Protein AF-A0A2H1VRW6-F1 (afdb_monomer_lite)

Sequence (337 aa):
FRQILVPALSLCDALLTTLGPHNHSCVLHVTHALLSHVECIDAVLRAAHPNSPVELLIEVEAITSVIGRASNREVFGGAVSVEPTALQASAAAAQRVRWLMLALLARFHRPAADLPDQNNSNLLYYKIVCNLLTYARNIMCDSTGRCVNLAAGEGAPGAEAGAAARLLALLQHLVRAHTHHDKLLANTRHQLHNLPTMSLDDMRKLLPEESSSLSPVECRGRAVSVLAARVRTRRAELAACAHALDCALHLLWAHTRVLLRAGLPTDDNDNSLLNTSGAWRGSGDDLPELRKELIAVFNDRFTEQLLDTAKNQPQVQRSFLEILVKDIKTMVQFSPL

pLDDT: mean 80.14, std 16.98, range [38.19, 96.62]

Secondary structure (DSSP, 8-state):
-HHHHHHHHHHHHHHHHHH-TT-HHHHHHHHHHHHHTHHHHHHHHHH--TTS-HHHHHHHHHHHHHHHHH--HHHHS----SS--TTGGGHHHHHHHHHHHHHHHHHTTSPPPPPS-TT--THHHHHHHHHHHHHHHHHSB-TTSPBPP-SSSS--TTHHHHHHHHHHHHHHHHHHHHHHHHHHHHHHHHHHHHGGGS-HHHHHTTS-GGGTT--HHHHHHHHHHHHHHHHHHHHHHHHHHHHHHHHHHHHHHHHHHHHHHTTSPP-TT---TT-GGGGGS--TTHHHHHHHHHHHHSSHHHHHHHHHTTTTS-HHHHHHHHHHHHHHHHHHHS---

Foldseek 3Di:
DLVPLLVVLVVLLVQCVVVHLPPLVSLVVLVVVCLVVLVVVLVLLVPDALPDDPSSLSNLLSSLSSLLSSDACVQQLPDPDPDDDPCVVSNVSSLSSNLSLLVSLLRLLDHPDDPPDPPDQCLSSLSSLLSSLSNLVNSQQDPVRHGDQSFRDPDDQQRRLSSLLSLLSSLLNLLVQLVVLVVQLVVLVVCLVCLVVDDLVVLCVLDPPVCPPDDSVVSSVVSNVSSVVVNVSSVSSSVSSLSSNLSSLVSSLSSLCLLQVLQDDDPPDPPPPPPCSVVSCRPVVSSVVSLVSLPVQLDPVNLVSQLVSCPPPPPVSSVVSVVSSVSSVVSSVPRPD

InterPro domains:
  IPR021827 Nucleoporin Nup186/Nup192/Nup205 [PF11894] (1-67)

Radius of gyration: 23.06 Å; chains: 1; bounding box: 66×49×64 Å

Organism: Spodoptera frugiperda (NCBI:txid7108)

Structure (mmCIF, N/CA/C/O backbone):
data_AF-A0A2H1VRW6-F1
#
_entry.id   AF-A0A2H1VRW6-F1
#
loop_
_atom_site.group_PDB
_atom_site.id
_atom_site.type_symbol
_atom_site.label_atom_id
_atom_site.label_alt_id
_atom_site.label_comp_id
_atom_site.label_asym_id
_atom_site.label_entity_id
_atom_site.label_seq_id
_atom_site.pdbx_PDB_ins_code
_atom_site.Cartn_x
_atom_site.Cartn_y
_atom_site.Cartn_z
_atom_site.occupancy
_atom_site.B_iso_or_equiv
_atom_site.auth_seq_id
_atom_site.auth_comp_id
_atom_site.auth_asym_id
_atom_site.auth_atom_id
_atom_site.pdbx_PDB_model_num
ATOM 1 N N . PHE A 1 1 ? -11.007 -23.734 -2.143 1.00 57.72 1 PHE A N 1
ATOM 2 C CA . PHE A 1 1 ? -9.722 -23.173 -2.613 1.00 57.72 1 PHE A CA 1
ATOM 3 C C . PHE A 1 1 ? -9.219 -22.040 -1.707 1.00 57.72 1 PHE A C 1
ATOM 5 O O . PHE A 1 1 ? -8.203 -22.234 -1.052 1.00 57.72 1 PHE A O 1
ATOM 12 N N . ARG A 1 2 ? -9.965 -20.930 -1.537 1.00 64.38 2 ARG A N 1
ATOM 13 C CA . ARG A 1 2 ? -9.637 -19.824 -0.597 1.00 64.38 2 ARG A CA 1
ATOM 14 C C . ARG A 1 2 ? -9.281 -20.259 0.832 1.00 64.38 2 ARG A C 1
ATOM 16 O O . ARG A 1 2 ? -8.312 -19.772 1.398 1.00 64.38 2 ARG A O 1
ATOM 23 N N . GLN A 1 3 ? -10.034 -21.218 1.375 1.00 74.81 3 GLN A N 1
ATOM 24 C CA . GLN A 1 3 ? -9.839 -21.768 2.726 1.00 74.81 3 GLN A CA 1
ATOM 25 C C . GLN A 1 3 ? -8.488 -22.473 2.934 1.00 74.81 3 GLN A C 1
ATOM 27 O O . GLN A 1 3 ? -8.119 -22.724 4.072 1.00 74.81 3 GLN A O 1
ATOM 32 N N . ILE A 1 4 ? -7.762 -22.796 1.859 1.00 80.44 4 ILE A N 1
ATOM 33 C CA . ILE A 1 4 ? -6.452 -23.460 1.919 1.00 80.44 4 ILE A CA 1
ATOM 34 C C . ILE A 1 4 ? -5.350 -22.503 1.452 1.00 80.44 4 ILE A C 1
ATOM 36 O O . ILE A 1 4 ? -4.307 -22.419 2.095 1.00 80.44 4 ILE A O 1
ATOM 40 N N . LEU A 1 5 ? -5.594 -21.734 0.382 1.00 82.38 5 LEU A N 1
ATOM 41 C CA . LEU A 1 5 ? -4.601 -20.808 -0.167 1.00 82.38 5 LEU A CA 1
ATOM 42 C C . LEU A 1 5 ? -4.214 -19.707 0.832 1.00 82.38 5 LEU A C 1
ATOM 44 O O . LEU A 1 5 ? -3.029 -19.477 1.045 1.00 82.38 5 LEU A O 1
ATOM 48 N N . VAL A 1 6 ? -5.184 -19.032 1.460 1.00 85.44 6 VAL A N 1
ATOM 49 C CA . VAL A 1 6 ? -4.886 -17.899 2.358 1.00 85.44 6 VAL A CA 1
ATOM 50 C C . VAL A 1 6 ? -4.098 -18.341 3.602 1.00 85.44 6 VAL A C 1
ATOM 52 O O . VAL A 1 6 ? -3.096 -17.693 3.914 1.00 85.44 6 VAL A O 1
ATOM 55 N N . PRO A 1 7 ? -4.448 -19.452 4.286 1.00 89.62 7 PRO A N 1
ATOM 56 C CA . PRO A 1 7 ? -3.613 -19.983 5.364 1.00 89.62 7 PRO A CA 1
ATOM 57 C C . PRO A 1 7 ? -2.214 -20.405 4.907 1.00 89.62 7 PRO A C 1
ATOM 59 O O . PRO A 1 7 ? -1.246 -20.140 5.614 1.00 89.62 7 PRO A O 1
ATOM 62 N N . ALA A 1 8 ? -2.082 -21.010 3.720 1.00 91.06 8 ALA A N 1
ATOM 63 C CA . ALA A 1 8 ? -0.776 -21.372 3.172 1.00 91.06 8 ALA A CA 1
ATOM 64 C C . ALA A 1 8 ? 0.093 -20.130 2.903 1.00 91.06 8 ALA A C 1
ATOM 66 O O . ALA A 1 8 ? 1.260 -20.102 3.285 1.00 91.06 8 ALA A O 1
ATOM 67 N N . LEU A 1 9 ? -0.486 -19.071 2.329 1.00 91.81 9 LEU A N 1
ATOM 68 C CA . LEU A 1 9 ? 0.204 -17.794 2.131 1.00 91.81 9 LEU A CA 1
ATOM 69 C C . LEU A 1 9 ? 0.565 -17.133 3.463 1.00 91.81 9 LEU A C 1
ATOM 71 O O . LEU A 1 9 ? 1.665 -16.614 3.597 1.00 91.81 9 LEU A O 1
ATOM 75 N N . SER A 1 10 ? -0.309 -17.214 4.467 1.00 91.38 10 SER A N 1
ATOM 76 C CA . SER A 1 10 ? -0.025 -16.716 5.820 1.00 91.38 10 SER A CA 1
ATOM 77 C C . SER A 1 10 ? 1.132 -17.471 6.481 1.00 91.38 10 SER A C 1
ATOM 79 O O . SER A 1 10 ? 1.939 -16.867 7.184 1.00 91.38 10 SER A O 1
ATOM 81 N N . LEU A 1 11 ? 1.262 -18.777 6.227 1.00 92.94 11 LEU A N 1
ATOM 82 C CA . LEU A 1 11 ? 2.418 -19.559 6.664 1.00 92.94 11 LEU A CA 1
ATOM 83 C C . LEU A 1 11 ? 3.698 -19.113 5.944 1.00 92.94 11 LEU A C 1
ATOM 85 O O . LEU A 1 11 ? 4.709 -18.888 6.605 1.00 92.94 11 LEU A O 1
ATOM 89 N N . CYS A 1 12 ? 3.667 -18.944 4.618 1.00 92.44 12 CYS A N 1
ATOM 90 C CA . CYS A 1 12 ? 4.805 -18.401 3.867 1.00 92.44 12 CYS A CA 1
ATOM 91 C C . CYS A 1 12 ? 5.217 -17.023 4.397 1.00 92.44 12 CYS A C 1
ATOM 93 O O . CYS A 1 12 ? 6.402 -16.748 4.565 1.00 92.44 12 CYS A O 1
ATOM 95 N N . ASP A 1 13 ? 4.239 -16.183 4.715 1.00 91.06 13 ASP A N 1
ATOM 96 C CA . ASP A 1 13 ? 4.454 -14.860 5.275 1.00 91.06 13 ASP A CA 1
ATOM 97 C C . ASP A 1 13 ? 5.116 -14.906 6.661 1.00 91.06 13 ASP A C 1
ATOM 99 O O . ASP A 1 13 ? 6.098 -14.206 6.924 1.00 91.06 13 ASP A O 1
ATOM 103 N N . ALA A 1 14 ? 4.640 -15.796 7.534 1.00 92.38 14 ALA A N 1
ATOM 104 C CA . ALA A 1 14 ? 5.239 -16.050 8.841 1.00 92.38 14 ALA A CA 1
ATOM 105 C C . ALA A 1 14 ? 6.684 -16.567 8.719 1.00 92.38 14 ALA A C 1
ATOM 107 O O . ALA A 1 14 ? 7.564 -16.141 9.465 1.00 92.38 14 ALA A O 1
ATOM 108 N N . LEU A 1 15 ? 6.970 -17.445 7.754 1.00 91.62 15 LEU A N 1
ATOM 109 C CA . LEU A 1 15 ? 8.328 -17.940 7.501 1.00 91.62 15 LEU A CA 1
ATOM 110 C C . LEU A 1 15 ? 9.265 -16.824 7.021 1.00 91.62 15 LEU A C 1
ATOM 112 O O . LEU A 1 15 ? 10.379 -16.698 7.528 1.00 91.62 15 LEU A O 1
ATOM 116 N N . LEU A 1 16 ? 8.814 -15.981 6.089 1.00 90.25 16 LEU A N 1
ATOM 117 C CA . LEU A 1 16 ? 9.607 -14.857 5.578 1.00 90.25 16 LEU A CA 1
ATOM 118 C C . LEU A 1 16 ? 9.867 -13.792 6.650 1.00 90.25 16 LEU A C 1
ATOM 120 O O . LEU A 1 16 ? 10.933 -13.182 6.671 1.00 90.25 16 LEU A O 1
ATOM 124 N N . THR A 1 17 ? 8.911 -13.569 7.552 1.00 89.25 17 THR A N 1
ATOM 125 C CA . THR A 1 17 ? 9.051 -12.598 8.648 1.00 89.25 17 THR A CA 1
ATOM 126 C C . THR A 1 17 ? 9.916 -13.122 9.793 1.00 89.25 17 THR A C 1
ATOM 128 O O . THR A 1 17 ? 10.680 -12.351 10.367 1.00 89.25 17 THR A O 1
ATOM 131 N N . THR A 1 18 ? 9.848 -14.418 10.106 1.00 90.44 18 THR A N 1
ATOM 132 C CA . THR A 1 18 ? 10.637 -15.029 11.192 1.00 90.44 18 THR A CA 1
ATOM 133 C C . THR A 1 18 ? 12.088 -15.294 10.803 1.00 90.44 18 THR A C 1
ATOM 135 O O . THR A 1 18 ? 12.987 -15.023 11.594 1.00 90.44 18 THR A O 1
ATOM 138 N N . LEU A 1 19 ? 12.334 -15.800 9.591 1.00 87.00 19 LEU A N 1
ATOM 139 C CA . LEU A 1 19 ? 13.686 -16.091 9.095 1.00 87.00 19 LEU A CA 1
ATOM 140 C C . LEU A 1 19 ? 14.351 -14.876 8.438 1.00 87.00 19 LEU A C 1
ATOM 142 O O . LEU A 1 19 ? 15.571 -14.849 8.267 1.00 87.00 19 LEU A O 1
ATOM 146 N N . GLY A 1 20 ? 13.551 -13.873 8.082 1.00 78.44 20 GLY A N 1
ATOM 147 C CA . GLY A 1 20 ? 13.986 -12.667 7.401 1.00 78.44 20 GLY A CA 1
ATOM 148 C C . GLY A 1 20 ? 14.261 -12.872 5.903 1.00 78.44 20 GLY A C 1
ATOM 149 O O . GLY A 1 20 ? 14.463 -13.994 5.429 1.00 78.44 20 GLY A O 1
ATOM 150 N N . PRO A 1 21 ? 14.338 -11.769 5.138 1.00 71.62 21 PRO A N 1
ATOM 151 C CA . PRO A 1 21 ? 14.565 -11.803 3.690 1.00 71.62 21 PRO A CA 1
ATOM 152 C C . PRO A 1 21 ? 15.981 -12.264 3.303 1.00 71.62 21 PRO A C 1
ATOM 154 O O . PRO A 1 21 ? 16.239 -12.558 2.141 1.00 71.62 21 PRO A O 1
ATOM 157 N N . HIS A 1 22 ? 16.907 -12.344 4.265 1.00 76.50 22 HIS A N 1
ATOM 158 C CA . HIS A 1 22 ? 18.279 -12.814 4.046 1.00 76.50 22 HIS A CA 1
ATOM 159 C C . HIS A 1 22 ? 18.397 -14.340 4.007 1.00 76.50 22 HIS A C 1
ATOM 161 O O . HIS A 1 22 ? 19.425 -14.867 3.578 1.00 76.50 22 HIS A O 1
ATOM 167 N N . ASN A 1 23 ? 17.363 -15.069 4.437 1.00 85.75 23 ASN A N 1
ATOM 168 C CA . ASN A 1 23 ? 17.350 -16.517 4.322 1.00 85.75 23 ASN A CA 1
ATOM 169 C C . ASN A 1 23 ? 17.031 -16.917 2.876 1.00 85.75 23 ASN A C 1
ATOM 171 O O . ASN A 1 23 ? 15.874 -17.118 2.500 1.00 85.75 23 ASN A O 1
ATOM 175 N N . HIS A 1 24 ? 18.083 -17.025 2.065 1.00 83.12 24 HIS A N 1
ATOM 176 C CA . HIS A 1 24 ? 17.975 -17.296 0.634 1.00 83.12 24 HIS A CA 1
ATOM 177 C C . HIS A 1 24 ? 17.214 -18.597 0.342 1.00 83.12 24 HIS A C 1
ATOM 179 O O . HIS A 1 24 ? 16.366 -18.627 -0.543 1.00 83.12 24 HIS A O 1
ATOM 185 N N . SER A 1 25 ? 17.437 -19.650 1.136 1.00 86.50 25 SER A N 1
ATOM 186 C CA . SER A 1 25 ? 16.720 -20.923 0.987 1.00 86.50 25 SER A CA 1
ATOM 187 C C . SER A 1 25 ? 15.209 -20.759 1.186 1.00 86.50 25 SER A C 1
ATOM 189 O O . SER A 1 25 ? 14.431 -21.202 0.342 1.00 86.50 25 SER A O 1
ATOM 191 N N . CYS A 1 26 ? 14.782 -20.067 2.249 1.00 88.56 26 CYS A N 1
ATOM 192 C CA . CYS A 1 26 ? 13.368 -19.782 2.498 1.00 88.56 26 CYS A CA 1
ATOM 193 C C . CYS A 1 26 ? 12.743 -18.990 1.339 1.00 88.56 26 CYS A C 1
ATOM 195 O O . CYS A 1 26 ? 11.710 -19.387 0.798 1.00 88.56 26 CYS A O 1
ATOM 197 N N . VAL A 1 27 ? 13.406 -17.912 0.907 1.00 87.12 27 VAL A N 1
ATOM 198 C CA . VAL A 1 27 ? 12.941 -17.064 -0.201 1.00 87.12 27 VAL A CA 1
ATOM 199 C C . VAL A 1 27 ? 12.811 -17.864 -1.500 1.00 87.12 27 VAL A C 1
ATOM 201 O O . VAL A 1 27 ? 11.792 -17.749 -2.184 1.00 87.12 27 VAL A O 1
ATOM 204 N N . LEU A 1 28 ? 13.790 -18.713 -1.826 1.00 85.75 28 LEU A N 1
ATOM 205 C CA . LEU A 1 28 ? 13.750 -19.578 -3.006 1.00 85.75 28 LEU A CA 1
ATOM 206 C C . LEU A 1 28 ? 12.584 -20.570 -2.953 1.00 85.75 28 LEU A C 1
ATOM 208 O O . LEU A 1 28 ? 11.855 -20.697 -3.936 1.00 85.75 28 LEU A O 1
ATOM 212 N N . HIS A 1 29 ? 12.374 -21.250 -1.823 1.00 88.31 29 HIS A N 1
ATOM 213 C CA . HIS A 1 29 ? 11.292 -22.229 -1.683 1.00 88.31 29 HIS A CA 1
ATOM 214 C C . HIS A 1 29 ? 9.910 -21.583 -1.761 1.00 88.31 29 HIS A C 1
ATOM 216 O O . HIS A 1 29 ? 9.036 -22.090 -2.468 1.00 88.31 29 HIS A O 1
ATOM 222 N N . VAL A 1 30 ? 9.718 -20.445 -1.090 1.00 90.88 30 VAL A N 1
ATOM 223 C CA . VAL A 1 30 ? 8.465 -19.687 -1.175 1.00 90.88 30 VAL A CA 1
ATOM 224 C C . VAL A 1 30 ? 8.237 -19.200 -2.603 1.00 90.88 30 VAL A C 1
ATOM 226 O O . VAL A 1 30 ? 7.140 -19.350 -3.135 1.00 90.88 30 VAL A O 1
ATOM 229 N N . THR A 1 31 ? 9.274 -18.690 -3.269 1.00 88.44 31 THR A N 1
ATOM 230 C CA . THR A 1 31 ? 9.144 -18.233 -4.655 1.00 88.44 31 THR A CA 1
ATOM 231 C C . THR A 1 31 ? 8.821 -19.379 -5.607 1.00 88.44 31 THR A C 1
ATOM 233 O O . THR A 1 31 ? 7.913 -19.255 -6.423 1.00 88.44 31 THR A O 1
ATOM 236 N N . HIS A 1 32 ? 9.490 -20.523 -5.477 1.00 87.44 32 HIS A N 1
ATOM 237 C CA . HIS A 1 32 ? 9.171 -21.712 -6.261 1.00 87.44 32 HIS A CA 1
ATOM 238 C C . HIS A 1 32 ? 7.716 -22.154 -6.047 1.00 87.44 32 HIS A C 1
ATOM 240 O O . HIS A 1 32 ? 7.017 -22.459 -7.015 1.00 87.44 32 HIS A O 1
ATOM 246 N N . ALA A 1 33 ? 7.228 -22.146 -4.801 1.00 89.06 33 ALA A N 1
ATOM 247 C CA . ALA A 1 33 ? 5.835 -22.464 -4.493 1.00 89.06 33 ALA A CA 1
ATOM 248 C C . ALA A 1 33 ? 4.857 -21.485 -5.163 1.00 89.06 33 ALA A C 1
ATOM 250 O O . ALA A 1 33 ? 3.857 -21.929 -5.727 1.00 89.06 33 ALA A O 1
ATOM 251 N N . LEU A 1 34 ? 5.159 -20.182 -5.169 1.00 90.38 34 LEU A N 1
ATOM 252 C CA . LEU A 1 34 ? 4.363 -19.177 -5.880 1.00 90.38 34 LEU A CA 1
ATOM 253 C C . LEU A 1 34 ? 4.352 -19.438 -7.393 1.00 90.38 34 LEU A C 1
ATOM 255 O O . LEU A 1 34 ? 3.286 -19.525 -7.997 1.00 90.38 34 LEU A O 1
ATOM 259 N N . LEU A 1 35 ? 5.524 -19.609 -8.011 1.00 88.38 35 LEU A N 1
ATOM 260 C CA . LEU A 1 35 ? 5.644 -19.789 -9.462 1.00 88.38 35 LEU A CA 1
ATOM 261 C C . LEU A 1 35 ? 5.033 -21.111 -9.948 1.00 88.38 35 LEU A C 1
ATOM 263 O O . LEU A 1 35 ? 4.453 -21.150 -11.030 1.00 88.38 35 LEU A O 1
ATOM 267 N N . SER A 1 36 ? 5.061 -22.159 -9.122 1.00 89.19 36 SER A N 1
ATOM 268 C CA . SER A 1 36 ? 4.369 -23.428 -9.405 1.00 89.19 36 SER A CA 1
ATOM 269 C C . SER A 1 36 ? 2.844 -23.268 -9.488 1.00 89.19 36 SER A C 1
ATOM 271 O O . SER A 1 36 ? 2.172 -24.074 -10.123 1.00 89.19 36 SER A O 1
ATOM 273 N N . HIS A 1 37 ? 2.293 -22.218 -8.871 1.00 90.75 37 HIS A N 1
ATOM 274 C CA . HIS A 1 37 ? 0.864 -21.894 -8.870 1.00 90.75 37 HIS A CA 1
ATOM 275 C C . HIS A 1 37 ? 0.575 -20.579 -9.611 1.00 90.75 37 HIS A C 1
ATOM 277 O O . HIS A 1 37 ? -0.415 -19.900 -9.318 1.00 90.75 37 HIS A O 1
ATOM 283 N N . VAL A 1 38 ? 1.428 -20.214 -10.579 1.00 91.19 38 VAL A N 1
ATOM 284 C CA . VAL A 1 38 ? 1.362 -18.914 -11.260 1.00 91.19 38 VAL A CA 1
ATOM 285 C C . VAL A 1 38 ? 0.014 -18.656 -11.922 1.00 91.19 38 VAL A C 1
ATOM 287 O O . VAL A 1 38 ? -0.451 -17.531 -11.860 1.00 91.19 38 VAL A O 1
ATOM 290 N N . GLU A 1 39 ? -0.656 -19.665 -12.482 1.00 92.75 39 GLU A N 1
ATOM 291 C CA . GLU A 1 39 ? -1.959 -19.482 -13.143 1.00 92.75 39 GLU A CA 1
ATOM 292 C C . GLU A 1 39 ? -3.045 -19.005 -12.165 1.00 92.75 39 GLU A C 1
ATOM 294 O O . GLU A 1 39 ? -3.865 -18.147 -12.489 1.00 92.75 39 GLU A O 1
ATOM 299 N N . CYS A 1 40 ? -3.018 -19.497 -10.922 1.00 91.44 40 CYS A N 1
ATOM 300 C CA . CYS A 1 40 ? -3.933 -19.028 -9.887 1.00 91.44 40 CYS A CA 1
ATOM 301 C C . CYS A 1 40 ? -3.596 -17.601 -9.442 1.00 91.44 40 CYS A C 1
ATOM 303 O O . CYS A 1 40 ? -4.489 -16.769 -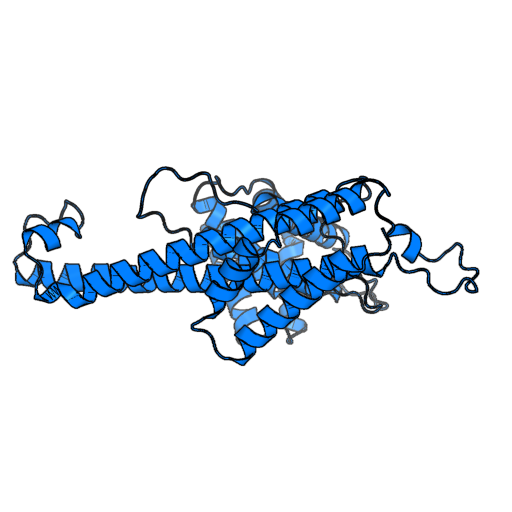9.279 1.00 91.44 40 CYS A O 1
ATOM 305 N N . ILE A 1 41 ? -2.309 -17.325 -9.220 1.00 93.00 41 ILE A N 1
ATOM 306 C CA . ILE A 1 41 ? -1.834 -15.993 -8.830 1.00 93.00 41 ILE A CA 1
ATOM 307 C C . ILE A 1 41 ? -2.200 -14.980 -9.917 1.00 93.00 41 ILE A C 1
ATOM 309 O O . ILE A 1 41 ? -2.742 -13.918 -9.630 1.00 93.00 41 ILE A O 1
ATOM 313 N N . ASP A 1 42 ? -1.953 -15.338 -11.169 1.00 93.88 42 ASP A N 1
ATOM 314 C CA . ASP A 1 42 ? -2.243 -14.544 -12.349 1.00 93.88 42 ASP A CA 1
ATOM 315 C C . ASP A 1 42 ? -3.736 -14.200 -12.450 1.00 93.88 42 ASP A C 1
ATOM 317 O O . ASP A 1 42 ? -4.076 -13.022 -12.597 1.00 93.88 42 ASP A O 1
ATOM 321 N N . ALA A 1 43 ? -4.624 -15.181 -12.261 1.00 93.69 43 ALA A N 1
ATOM 322 C CA . ALA A 1 43 ? -6.067 -14.954 -12.250 1.00 93.69 43 ALA A CA 1
ATOM 323 C C . ALA A 1 43 ? -6.493 -13.941 -11.170 1.00 93.69 43 ALA A C 1
ATOM 325 O O . ALA A 1 43 ? -7.247 -13.008 -11.462 1.00 93.69 43 ALA A O 1
ATOM 326 N N . VAL A 1 44 ? -5.976 -14.078 -9.942 1.00 94.38 44 VAL A N 1
ATOM 327 C CA . VAL A 1 44 ? -6.303 -13.177 -8.823 1.00 94.38 44 VAL A CA 1
ATOM 328 C C . VAL A 1 44 ? -5.761 -11.765 -9.067 1.00 94.38 44 VAL A C 1
ATOM 330 O O . VAL A 1 44 ? -6.505 -10.789 -8.963 1.00 94.38 44 VAL A O 1
ATOM 333 N N . LEU A 1 45 ? -4.484 -11.633 -9.442 1.00 94.81 45 LEU A N 1
ATOM 334 C CA . LEU A 1 45 ? -3.845 -10.332 -9.664 1.00 94.81 45 LEU A CA 1
ATOM 335 C C . LEU A 1 45 ? -4.412 -9.597 -10.892 1.00 94.81 45 LEU A C 1
ATOM 337 O O . LEU A 1 45 ? -4.469 -8.361 -10.915 1.00 94.81 45 LEU A O 1
ATOM 341 N N . ARG A 1 46 ? -4.859 -10.325 -11.923 1.00 93.50 46 ARG A N 1
ATOM 342 C CA . ARG A 1 46 ? -5.511 -9.710 -13.086 1.00 93.50 46 ARG A CA 1
ATOM 343 C C . ARG A 1 46 ? -6.910 -9.204 -12.744 1.00 93.50 46 ARG A C 1
ATOM 345 O O . ARG A 1 46 ? -7.228 -8.082 -13.125 1.00 93.50 46 ARG A O 1
ATOM 352 N N . ALA A 1 47 ? -7.701 -9.973 -11.995 1.00 93.06 47 ALA A N 1
ATOM 353 C CA . ALA A 1 47 ? -9.065 -9.598 -11.612 1.00 93.06 47 ALA A CA 1
ATOM 354 C C . ALA A 1 47 ? -9.135 -8.448 -10.589 1.00 93.06 47 ALA A C 1
ATOM 356 O O . ALA A 1 47 ? -10.163 -7.786 -10.465 1.00 93.06 47 ALA A O 1
ATOM 357 N N . ALA A 1 48 ? -8.053 -8.203 -9.851 1.00 93.62 48 ALA A N 1
ATOM 358 C CA . ALA A 1 48 ? -8.041 -7.252 -8.751 1.00 93.62 48 ALA A CA 1
ATOM 359 C C . ALA A 1 48 ? -8.177 -5.778 -9.181 1.00 93.62 48 ALA A C 1
ATOM 361 O O . ALA A 1 48 ? -7.526 -5.284 -10.101 1.00 93.62 48 ALA A O 1
ATOM 362 N N . HIS A 1 49 ? -8.995 -5.037 -8.445 1.00 92.25 49 HIS A N 1
ATOM 363 C CA . HIS A 1 49 ? -9.222 -3.601 -8.600 1.00 92.25 49 HIS A CA 1
ATOM 364 C C . HIS A 1 49 ? -9.531 -2.998 -7.220 1.00 92.25 49 HIS A C 1
ATOM 366 O O . HIS A 1 49 ? -10.093 -3.718 -6.396 1.00 92.25 49 HIS A O 1
ATOM 372 N N . PRO A 1 50 ? -9.262 -1.707 -6.943 1.00 90.19 50 PRO A N 1
ATOM 373 C CA . PRO A 1 50 ? -9.640 -1.082 -5.668 1.00 90.19 50 PRO A CA 1
ATOM 374 C C . PRO A 1 50 ? -11.113 -1.278 -5.271 1.00 90.19 50 PRO A C 1
ATOM 376 O O . PRO A 1 50 ? -11.418 -1.396 -4.092 1.00 90.19 50 PRO A O 1
ATOM 379 N N . ASN A 1 51 ? -12.007 -1.383 -6.259 1.00 89.19 51 ASN A N 1
ATOM 380 C CA . ASN A 1 51 ? -13.454 -1.604 -6.082 1.00 89.19 51 ASN A CA 1
ATOM 381 C C . ASN A 1 51 ? -13.846 -3.093 -5.998 1.00 89.19 51 ASN A C 1
ATOM 383 O O . ASN A 1 51 ? -15.022 -3.428 -6.113 1.00 89.19 51 ASN A O 1
ATOM 387 N N . SER A 1 52 ? -12.872 -3.999 -5.912 1.00 91.31 52 SER A N 1
ATOM 388 C CA . SER A 1 52 ? -13.133 -5.436 -5.817 1.00 91.31 52 SER A CA 1
ATOM 389 C C . SER A 1 52 ? -13.839 -5.791 -4.509 1.00 91.31 52 SER A C 1
ATOM 391 O O . SER A 1 52 ? -13.658 -5.094 -3.508 1.00 91.31 52 SER A O 1
ATOM 393 N N . PRO A 1 53 ? -14.604 -6.896 -4.485 1.00 90.44 53 PRO A N 1
ATOM 394 C CA . PRO A 1 53 ? -15.216 -7.376 -3.255 1.00 90.44 53 PRO A CA 1
ATOM 395 C C . PRO A 1 53 ? -14.144 -7.689 -2.202 1.00 90.44 53 PRO A C 1
ATOM 397 O O . PRO A 1 53 ? -13.020 -8.085 -2.536 1.00 90.44 53 PRO A O 1
ATOM 400 N N . VAL A 1 54 ? -14.496 -7.511 -0.926 1.00 88.88 54 VAL A N 1
ATOM 401 C CA . VAL A 1 54 ? -13.559 -7.615 0.205 1.00 88.88 54 VAL A CA 1
ATOM 402 C C . VAL A 1 54 ? -12.829 -8.956 0.228 1.00 88.88 54 VAL A C 1
ATOM 404 O O . VAL A 1 54 ? -11.639 -9.006 0.526 1.00 88.88 54 VAL A O 1
ATOM 407 N N . GLU A 1 55 ? -13.495 -10.040 -0.163 1.00 90.00 55 GLU A N 1
ATOM 408 C CA . GLU A 1 55 ? -12.907 -11.373 -0.175 1.00 90.00 55 GLU A CA 1
ATOM 409 C C . GLU A 1 55 ? -11.791 -11.498 -1.217 1.00 90.00 55 GLU A C 1
ATOM 411 O O . GLU A 1 55 ? -10.783 -12.146 -0.950 1.00 90.00 55 GLU A O 1
ATOM 416 N N . LEU A 1 56 ? -11.944 -10.857 -2.384 1.00 92.06 56 LEU A N 1
ATOM 417 C CA . LEU A 1 56 ? -10.884 -10.813 -3.394 1.00 92.06 56 LEU A CA 1
ATOM 418 C C . LEU A 1 56 ? -9.724 -9.933 -2.915 1.00 92.06 56 LEU A C 1
ATOM 420 O O . LEU A 1 56 ? -8.567 -10.300 -3.085 1.00 92.06 56 LEU A O 1
ATOM 424 N N . LEU A 1 57 ? -10.014 -8.801 -2.269 1.00 92.75 57 LEU A N 1
ATOM 425 C CA . LEU A 1 57 ? -8.974 -7.926 -1.724 1.00 92.75 57 LEU A CA 1
ATOM 426 C C . LEU A 1 57 ? -8.154 -8.608 -0.617 1.00 92.75 57 LEU A C 1
ATOM 428 O O . LEU A 1 57 ? -6.955 -8.366 -0.531 1.00 92.75 57 LEU A O 1
ATOM 432 N N . ILE A 1 58 ? -8.758 -9.489 0.187 1.00 92.94 58 ILE A N 1
ATOM 433 C CA . ILE A 1 58 ? -8.036 -10.299 1.184 1.00 92.94 58 ILE A CA 1
ATOM 434 C C . ILE A 1 58 ? -7.044 -11.249 0.498 1.00 92.94 58 ILE A C 1
ATOM 436 O O . ILE A 1 58 ? -5.900 -11.362 0.933 1.00 92.94 58 ILE A O 1
ATOM 440 N N . GLU A 1 59 ? -7.444 -11.908 -0.592 1.00 93.31 59 GLU A N 1
ATOM 441 C CA . GLU A 1 59 ? -6.528 -12.769 -1.352 1.00 93.31 59 GLU A CA 1
ATOM 442 C C . GLU A 1 59 ? -5.398 -11.973 -2.001 1.00 93.31 59 GLU A C 1
ATOM 444 O O . GLU A 1 59 ? -4.240 -12.379 -1.946 1.00 93.31 59 GLU A O 1
ATOM 449 N N . VAL A 1 60 ? -5.727 -10.826 -2.596 1.00 95.62 60 VAL A N 1
ATOM 450 C CA . VAL A 1 60 ? -4.744 -9.930 -3.212 1.00 95.62 60 VAL A CA 1
ATOM 451 C C . VAL A 1 60 ? -3.759 -9.433 -2.166 1.00 95.62 60 VAL A C 1
ATOM 453 O O . VAL A 1 60 ? -2.559 -9.417 -2.426 1.00 95.62 60 VAL A O 1
ATOM 456 N N . GLU A 1 61 ? -4.226 -9.064 -0.975 1.00 95.50 61 GLU A N 1
ATOM 457 C CA . GLU A 1 61 ? -3.352 -8.649 0.117 1.00 95.50 61 GLU A CA 1
ATOM 458 C C . GLU A 1 61 ? -2.398 -9.771 0.522 1.00 95.50 61 GLU A C 1
ATOM 460 O O . GLU A 1 61 ? -1.191 -9.540 0.517 1.00 95.50 61 GLU A O 1
ATOM 465 N N . ALA A 1 62 ? -2.897 -10.989 0.742 1.00 95.00 62 ALA A N 1
ATOM 466 C CA . ALA A 1 62 ? -2.061 -12.132 1.099 1.00 95.00 62 ALA A CA 1
ATOM 467 C C . ALA A 1 62 ? -1.016 -12.452 0.012 1.00 95.00 62 ALA A C 1
ATOM 469 O O . ALA A 1 62 ? 0.170 -12.603 0.307 1.00 95.00 62 ALA A O 1
ATOM 470 N N . ILE A 1 63 ? -1.432 -12.505 -1.259 1.00 95.62 63 ILE A N 1
ATOM 471 C CA . ILE A 1 63 ? -0.543 -12.796 -2.395 1.00 95.62 63 ILE A CA 1
ATOM 472 C C . ILE A 1 63 ? 0.515 -11.700 -2.550 1.00 95.62 63 ILE A C 1
ATOM 474 O O . ILE A 1 63 ? 1.708 -11.995 -2.631 1.00 95.62 63 ILE A O 1
ATOM 478 N N . THR A 1 64 ? 0.098 -10.432 -2.574 1.00 96.06 64 THR A N 1
ATOM 479 C CA . THR A 1 64 ? 1.023 -9.300 -2.736 1.00 96.06 64 THR A CA 1
ATOM 480 C C . THR A 1 64 ? 1.996 -9.198 -1.568 1.00 96.06 64 THR A C 1
ATOM 482 O O . THR A 1 64 ? 3.140 -8.810 -1.790 1.00 96.06 64 THR A O 1
ATOM 485 N N . SER A 1 65 ? 1.593 -9.575 -0.348 1.00 94.88 65 SER A N 1
ATOM 486 C CA . SER A 1 65 ? 2.478 -9.553 0.821 1.00 94.88 65 SER A CA 1
ATOM 487 C C . SER A 1 65 ? 3.599 -10.574 0.709 1.00 94.88 65 SER A C 1
ATOM 489 O O . SER A 1 65 ? 4.770 -10.212 0.842 1.00 94.88 65 SER A O 1
ATOM 491 N N . VAL A 1 66 ? 3.260 -11.822 0.369 1.00 94.56 66 VAL 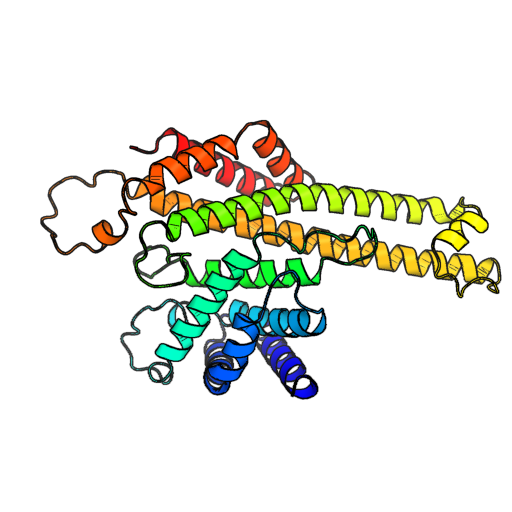A N 1
ATOM 492 C CA . VAL A 1 66 ? 4.260 -12.881 0.189 1.00 94.56 66 VAL A CA 1
ATOM 493 C C . VAL A 1 66 ? 5.178 -12.546 -0.985 1.00 94.56 66 VAL A C 1
ATOM 495 O O . VAL A 1 66 ? 6.393 -12.625 -0.833 1.00 94.56 66 VAL A O 1
ATOM 498 N N . ILE A 1 67 ? 4.638 -12.096 -2.126 1.00 93.56 67 ILE A N 1
ATOM 499 C CA . ILE A 1 67 ? 5.457 -11.691 -3.282 1.00 93.56 67 ILE A CA 1
ATOM 500 C C . ILE A 1 67 ? 6.359 -10.504 -2.927 1.00 93.56 67 ILE A C 1
ATOM 502 O O . ILE A 1 67 ? 7.541 -10.524 -3.250 1.00 93.56 67 ILE A O 1
ATOM 506 N N . GLY A 1 68 ? 5.838 -9.479 -2.249 1.00 91.38 68 GLY A N 1
ATOM 507 C CA . GLY A 1 68 ? 6.604 -8.292 -1.864 1.00 91.38 68 GLY A CA 1
ATOM 508 C C . GLY A 1 68 ? 7.713 -8.575 -0.848 1.00 91.38 68 GLY A C 1
ATOM 509 O O . GLY A 1 68 ? 8.726 -7.883 -0.851 1.00 91.38 68 GLY A O 1
ATOM 510 N N . ARG A 1 69 ? 7.565 -9.600 0.002 1.00 89.12 69 ARG A N 1
ATOM 511 C CA . ARG A 1 69 ? 8.618 -10.034 0.939 1.00 89.12 69 ARG A CA 1
ATOM 512 C C . ARG A 1 69 ? 9.594 -11.037 0.332 1.00 89.12 69 ARG A C 1
ATOM 514 O O . ARG A 1 69 ? 10.778 -10.986 0.645 1.00 89.12 69 ARG A O 1
ATOM 521 N N . ALA A 1 70 ? 9.115 -11.922 -0.539 1.00 88.25 70 ALA A N 1
ATOM 522 C CA . ALA A 1 70 ? 9.945 -12.872 -1.277 1.00 88.25 70 ALA A CA 1
ATOM 523 C C . ALA A 1 70 ? 10.651 -12.230 -2.479 1.00 88.25 70 ALA A C 1
ATOM 525 O O . ALA A 1 70 ? 11.488 -12.871 -3.114 1.00 88.25 70 ALA A O 1
ATOM 526 N N . SER A 1 71 ? 10.321 -10.983 -2.826 1.00 82.69 71 SER A N 1
ATOM 527 C CA . SER A 1 71 ? 10.938 -10.300 -3.952 1.00 82.69 71 SER A CA 1
ATOM 528 C C . SER A 1 71 ? 12.410 -10.044 -3.666 1.00 82.69 71 SER A C 1
ATOM 530 O O . SER A 1 71 ? 12.778 -9.064 -3.021 1.00 82.69 71 SER A O 1
ATOM 532 N N . ASN A 1 72 ? 13.246 -10.933 -4.180 1.00 73.00 72 ASN A N 1
ATOM 533 C CA . ASN A 1 72 ? 14.658 -10.693 -4.375 1.00 73.00 72 ASN A CA 1
ATOM 534 C C . ASN A 1 72 ? 14.877 -10.342 -5.849 1.00 73.00 72 ASN A C 1
ATOM 536 O O . ASN A 1 72 ? 14.258 -10.906 -6.760 1.00 73.00 72 ASN A O 1
ATOM 540 N N . ARG A 1 73 ? 15.782 -9.403 -6.081 1.00 61.47 73 ARG A N 1
ATOM 541 C CA . ARG A 1 73 ? 16.199 -8.965 -7.402 1.00 61.47 73 ARG A CA 1
ATOM 542 C C . ARG A 1 73 ? 16.712 -10.113 -8.274 1.00 61.47 73 ARG A C 1
ATOM 544 O O . ARG A 1 73 ? 16.441 -10.123 -9.469 1.00 61.47 73 ARG A O 1
ATOM 551 N N . GLU A 1 74 ? 17.400 -11.087 -7.693 1.00 63.47 74 GLU A N 1
ATOM 552 C CA . GLU A 1 74 ? 17.898 -12.262 -8.427 1.00 63.47 74 GLU A CA 1
ATOM 553 C C . GLU A 1 74 ? 16.764 -13.101 -9.032 1.00 63.47 74 GLU A C 1
ATOM 555 O O . GLU A 1 74 ? 16.965 -13.782 -10.030 1.00 63.47 74 GLU A O 1
ATOM 560 N N . VAL A 1 75 ? 15.558 -13.025 -8.458 1.00 65.25 75 VAL A N 1
ATOM 561 C CA . VAL A 1 75 ? 14.427 -13.872 -8.850 1.00 65.25 75 VAL A CA 1
ATOM 562 C C . VAL A 1 75 ? 13.388 -13.117 -9.685 1.00 65.25 75 VAL A C 1
ATOM 564 O O . VAL A 1 75 ? 12.889 -13.646 -10.673 1.00 65.25 75 VAL A O 1
ATOM 567 N N . PHE A 1 76 ? 13.079 -11.865 -9.331 1.00 66.44 76 PHE A N 1
ATOM 568 C CA . PHE A 1 76 ? 12.060 -11.049 -10.019 1.00 66.44 76 PHE A CA 1
ATOM 569 C C . PHE A 1 76 ? 12.616 -9.780 -10.693 1.00 66.44 76 PHE A C 1
ATOM 571 O O . PHE A 1 76 ? 11.886 -9.056 -11.375 1.00 66.44 76 PHE A O 1
ATOM 578 N N . GLY A 1 77 ? 13.904 -9.481 -10.508 1.00 57.28 77 GLY A N 1
ATOM 579 C CA . GLY A 1 77 ? 14.566 -8.291 -11.051 1.00 57.28 77 GLY A CA 1
ATOM 580 C C . GLY A 1 77 ? 14.999 -8.419 -12.512 1.00 57.28 77 GLY A C 1
ATOM 581 O O . GLY A 1 77 ? 15.425 -7.426 -13.088 1.00 57.28 77 GLY A O 1
ATOM 582 N N . GLY A 1 78 ? 14.866 -9.600 -13.127 1.00 53.72 78 GLY A N 1
ATOM 583 C CA . GLY A 1 78 ? 15.238 -9.829 -14.529 1.00 53.72 78 GLY A CA 1
ATOM 584 C C . GLY A 1 78 ? 16.748 -9.882 -14.788 1.00 53.72 78 GLY A C 1
ATOM 585 O O . GLY A 1 78 ? 17.151 -9.982 -15.943 1.00 53.72 78 GLY A O 1
ATOM 586 N N . ALA A 1 79 ? 17.576 -9.838 -13.740 1.00 50.88 79 ALA A N 1
ATOM 587 C CA . ALA A 1 79 ? 19.011 -10.040 -13.862 1.00 50.88 79 ALA A CA 1
ATOM 588 C C . ALA A 1 79 ? 19.282 -11.488 -14.295 1.00 50.88 79 ALA A C 1
ATOM 590 O O . ALA A 1 79 ? 18.825 -12.436 -13.656 1.00 50.88 79 ALA A O 1
ATOM 591 N N . VAL A 1 80 ? 20.019 -11.654 -15.392 1.00 48.09 80 VAL A N 1
ATOM 592 C CA . VAL A 1 80 ? 20.522 -12.958 -15.827 1.00 48.09 80 VAL A CA 1
ATOM 593 C C . VAL A 1 80 ? 21.526 -13.422 -14.773 1.00 48.09 80 VAL A C 1
ATOM 595 O O . VAL A 1 80 ? 22.650 -12.927 -14.721 1.00 48.09 80 VAL A O 1
ATOM 598 N N . SER A 1 81 ? 21.107 -14.332 -13.893 1.00 46.66 81 SER A N 1
ATOM 599 C CA . SER A 1 81 ? 22.042 -15.073 -13.047 1.00 46.66 81 SER A CA 1
ATOM 600 C C . SER A 1 81 ? 23.036 -15.795 -13.956 1.00 46.66 81 SER A C 1
ATOM 602 O O . SER A 1 81 ? 22.633 -16.483 -14.892 1.00 46.66 81 SER A O 1
ATOM 604 N N . VAL A 1 82 ? 24.331 -15.625 -13.684 1.00 47.81 82 VAL A N 1
ATOM 605 C CA . VAL A 1 82 ? 25.420 -16.302 -14.410 1.00 47.81 82 VAL A CA 1
ATOM 606 C C . VAL A 1 82 ? 25.367 -17.819 -14.180 1.00 47.81 82 VAL A C 1
ATOM 608 O O . VAL A 1 82 ? 25.824 -18.585 -15.024 1.00 47.81 82 VAL A O 1
ATOM 611 N N . GLU A 1 83 ? 24.747 -18.261 -13.082 1.00 49.94 83 GLU A N 1
ATOM 612 C CA . GLU A 1 83 ? 24.523 -19.675 -12.793 1.00 49.94 83 GLU A CA 1
ATOM 613 C C . GLU A 1 83 ? 23.085 -20.117 -13.118 1.00 49.94 83 GLU A C 1
ATOM 615 O O . GLU A 1 83 ? 22.130 -19.415 -12.748 1.00 49.94 83 GLU A O 1
ATOM 620 N N . PRO A 1 84 ? 22.911 -21.289 -13.765 1.00 50.09 84 PRO A N 1
ATOM 621 C CA . PRO A 1 84 ? 21.605 -21.872 -14.034 1.00 50.09 84 PRO A CA 1
ATOM 622 C C . PRO A 1 84 ? 20.955 -22.296 -12.715 1.00 50.09 84 PRO A C 1
ATOM 624 O O . PRO A 1 84 ? 21.251 -23.347 -12.150 1.00 50.09 84 PRO A O 1
ATOM 627 N N . THR A 1 85 ? 20.062 -21.460 -12.198 1.00 58.88 85 THR A N 1
ATOM 628 C CA . THR A 1 85 ? 19.256 -21.794 -11.022 1.00 58.88 85 THR A CA 1
ATOM 629 C C . THR A 1 85 ? 18.001 -22.555 -11.444 1.00 58.88 85 THR A C 1
ATOM 631 O O . THR A 1 85 ? 17.482 -22.373 -12.546 1.00 58.88 85 THR A O 1
ATOM 634 N N . ALA A 1 86 ? 17.446 -23.375 -10.544 1.00 57.91 86 ALA A N 1
ATOM 635 C CA . ALA A 1 86 ? 16.201 -24.120 -10.779 1.00 57.91 86 ALA A CA 1
ATOM 636 C C . ALA A 1 86 ? 15.008 -23.219 -11.187 1.00 57.91 86 ALA A C 1
ATOM 638 O O . ALA A 1 86 ? 14.030 -23.684 -11.768 1.00 57.91 86 ALA A O 1
ATOM 639 N N . LEU A 1 87 ? 15.103 -21.913 -10.918 1.00 62.28 87 LEU A N 1
ATOM 640 C CA . LEU A 1 87 ? 14.111 -20.895 -11.261 1.00 62.28 87 LEU A CA 1
ATOM 641 C C . LEU A 1 87 ? 14.192 -20.404 -12.714 1.00 62.28 87 LEU A C 1
ATOM 643 O O . LEU A 1 87 ? 13.248 -19.766 -13.175 1.00 62.28 87 LEU A O 1
ATOM 647 N N . GLN A 1 88 ? 15.249 -20.730 -13.467 1.00 65.12 88 GLN A N 1
ATOM 648 C CA . GLN A 1 88 ? 15.379 -20.333 -14.874 1.00 65.12 88 GLN A CA 1
ATOM 649 C C . GLN A 1 88 ? 14.254 -20.925 -15.742 1.00 65.12 88 GLN A C 1
ATOM 651 O O . GLN A 1 88 ? 13.721 -20.240 -16.614 1.00 65.12 88 GLN A O 1
ATOM 656 N N . ALA A 1 89 ? 13.798 -22.145 -15.430 1.00 68.00 89 ALA A N 1
ATOM 657 C CA . ALA A 1 89 ? 12.623 -22.758 -16.059 1.00 68.00 89 ALA A CA 1
ATOM 658 C C . ALA A 1 89 ? 11.315 -21.988 -15.777 1.00 68.00 89 ALA A C 1
ATOM 660 O O . ALA A 1 89 ? 10.361 -22.075 -16.544 1.00 68.00 89 ALA A O 1
ATOM 661 N N . SER A 1 90 ? 11.279 -21.201 -14.698 1.00 78.44 90 SER A N 1
ATOM 662 C CA . SER A 1 90 ? 10.139 -20.370 -14.297 1.00 78.44 90 SER A CA 1
ATOM 663 C C . SER A 1 90 ? 10.318 -18.887 -14.652 1.00 78.44 90 SER A C 1
ATOM 665 O O . SER A 1 90 ? 9.523 -18.058 -14.212 1.00 78.44 90 SER A O 1
ATOM 667 N N . ALA A 1 91 ? 11.321 -18.525 -15.463 1.00 78.44 91 ALA A N 1
ATOM 668 C CA . ALA A 1 91 ? 11.614 -17.129 -15.801 1.00 78.44 91 ALA A CA 1
ATOM 669 C C . ALA A 1 91 ? 10.412 -16.407 -16.436 1.00 78.44 91 ALA A C 1
ATOM 671 O O . ALA A 1 91 ? 10.092 -15.282 -16.055 1.00 78.44 91 ALA A O 1
ATOM 672 N N . ALA A 1 92 ? 9.687 -17.071 -17.342 1.00 82.25 92 ALA A N 1
ATOM 673 C CA . ALA A 1 92 ? 8.479 -16.513 -17.955 1.00 82.25 92 ALA A CA 1
ATOM 674 C C . ALA A 1 92 ? 7.358 -16.268 -16.925 1.00 82.25 92 ALA A C 1
ATOM 676 O O . ALA A 1 92 ? 6.675 -15.245 -16.975 1.00 82.25 92 ALA A O 1
ATOM 677 N N . ALA A 1 93 ? 7.194 -17.178 -15.959 1.00 86.44 93 ALA A N 1
ATOM 678 C CA . ALA A 1 93 ? 6.236 -17.027 -14.867 1.00 86.44 93 ALA A CA 1
ATOM 679 C C . ALA A 1 93 ? 6.626 -15.864 -13.937 1.00 86.44 93 ALA A C 1
ATOM 681 O O . ALA A 1 93 ? 5.776 -15.050 -13.579 1.00 86.44 93 ALA A O 1
ATOM 682 N N . ALA A 1 94 ? 7.913 -15.730 -13.606 1.00 84.31 94 ALA A N 1
ATOM 683 C CA . ALA A 1 94 ? 8.427 -14.632 -12.790 1.00 84.31 94 ALA A CA 1
ATOM 684 C C . ALA A 1 94 ? 8.240 -13.265 -13.470 1.00 84.31 94 ALA A C 1
ATOM 686 O O . ALA A 1 94 ? 7.789 -12.316 -12.824 1.00 84.31 94 ALA A O 1
ATOM 687 N N . GLN A 1 95 ? 8.505 -13.170 -14.779 1.00 83.19 95 GLN A N 1
ATOM 688 C CA . GLN A 1 95 ? 8.243 -11.956 -15.563 1.00 83.19 95 GLN A CA 1
ATOM 689 C C . GLN A 1 95 ? 6.753 -11.604 -15.598 1.00 83.19 95 GLN A C 1
ATOM 691 O O . GLN A 1 95 ? 6.382 -10.448 -15.397 1.00 83.19 95 GLN A O 1
ATOM 696 N N . ARG A 1 96 ? 5.878 -12.602 -15.760 1.00 86.31 96 ARG A N 1
ATOM 697 C CA . ARG A 1 96 ? 4.426 -12.393 -15.718 1.00 86.31 96 ARG A CA 1
ATOM 698 C C . ARG A 1 96 ? 3.968 -11.838 -14.369 1.00 86.31 96 ARG A C 1
ATOM 700 O O . ARG A 1 96 ? 3.245 -10.844 -14.331 1.00 86.31 96 ARG A O 1
ATOM 707 N N . VAL A 1 97 ? 4.421 -12.435 -13.263 1.00 90.19 97 VAL A N 1
ATOM 708 C CA . VAL A 1 97 ? 4.119 -11.951 -11.905 1.00 90.19 97 VAL A CA 1
ATOM 709 C C . VAL A 1 97 ? 4.608 -10.517 -11.724 1.00 90.19 97 VAL A C 1
ATOM 711 O O . VAL A 1 97 ? 3.861 -9.676 -11.226 1.00 90.19 97 VAL A O 1
ATOM 714 N N . ARG A 1 98 ? 5.821 -10.207 -12.189 1.00 87.56 98 ARG A N 1
ATOM 715 C CA . ARG A 1 98 ? 6.371 -8.850 -12.154 1.00 87.56 98 ARG A CA 1
ATOM 716 C C . ARG A 1 98 ? 5.471 -7.844 -12.860 1.00 87.56 98 ARG A C 1
ATOM 718 O O . ARG A 1 98 ? 5.137 -6.815 -12.274 1.00 87.56 98 ARG A O 1
ATOM 725 N N . TRP A 1 99 ? 5.047 -8.137 -14.085 1.00 86.38 99 TRP A N 1
ATOM 726 C CA . TRP A 1 99 ? 4.162 -7.245 -14.834 1.00 86.38 99 TRP A CA 1
ATOM 727 C C . TRP A 1 99 ? 2.825 -7.040 -14.132 1.00 86.38 99 TRP A C 1
ATOM 729 O O . TRP A 1 99 ? 2.349 -5.911 -14.048 1.00 86.38 99 TRP A O 1
ATOM 739 N N . LEU A 1 100 ? 2.241 -8.102 -13.578 1.00 91.06 100 LEU A N 1
ATOM 740 C CA . LEU A 1 100 ? 0.981 -8.011 -12.845 1.00 91.06 100 LEU A CA 1
ATOM 741 C C . LEU A 1 100 ? 1.101 -7.162 -11.579 1.00 91.06 100 LEU A C 1
ATOM 743 O O . LEU A 1 100 ? 0.220 -6.345 -11.323 1.00 91.06 100 LEU A O 1
ATOM 747 N N . MET A 1 101 ? 2.186 -7.314 -10.816 1.00 92.62 101 MET A N 1
ATOM 748 C CA . MET A 1 101 ? 2.449 -6.511 -9.618 1.00 92.62 101 MET A CA 1
ATOM 749 C C . MET A 1 101 ? 2.608 -5.023 -9.962 1.00 92.62 101 MET A C 1
ATOM 751 O O . MET A 1 101 ? 1.997 -4.172 -9.318 1.00 92.62 101 MET A O 1
ATOM 755 N N . LEU A 1 102 ? 3.357 -4.688 -11.018 1.00 88.69 102 LEU A N 1
ATOM 756 C CA . LEU A 1 102 ? 3.510 -3.299 -11.471 1.00 88.69 102 LEU A CA 1
ATOM 757 C C . LEU A 1 102 ? 2.200 -2.727 -12.043 1.00 88.69 102 LEU A C 1
ATOM 759 O O . LEU A 1 102 ? 1.814 -1.601 -11.724 1.00 88.69 102 LEU A O 1
ATOM 763 N N . ALA A 1 103 ? 1.452 -3.520 -12.815 1.00 89.06 103 ALA A N 1
ATOM 764 C CA . ALA A 1 103 ? 0.132 -3.136 -13.318 1.00 89.06 103 ALA A CA 1
ATOM 765 C C . ALA A 1 103 ? -0.881 -2.925 -12.184 1.00 89.06 103 ALA A C 1
ATOM 767 O O . ALA A 1 103 ? -1.792 -2.100 -12.297 1.00 89.06 103 ALA A O 1
ATOM 768 N N . LEU A 1 104 ? -0.762 -3.686 -11.094 1.00 92.62 104 LEU A N 1
ATOM 769 C CA . LEU A 1 104 ? -1.567 -3.492 -9.894 1.00 92.62 104 LEU A CA 1
ATOM 770 C C . LEU A 1 104 ? -1.199 -2.210 -9.170 1.00 92.62 104 LEU A C 1
ATOM 772 O O . LEU A 1 104 ? -2.108 -1.476 -8.802 1.00 92.62 104 LEU A O 1
ATOM 776 N N . LEU A 1 105 ? 0.090 -1.897 -9.022 1.00 92.19 105 LEU A N 1
ATOM 777 C CA . LEU A 1 105 ? 0.518 -0.626 -8.435 1.00 92.19 105 LEU A CA 1
ATOM 778 C C . LEU A 1 105 ? -0.084 0.561 -9.197 1.00 92.19 105 LEU A C 1
ATOM 780 O O . LEU A 1 105 ? -0.641 1.471 -8.586 1.00 92.19 105 LEU A O 1
ATOM 784 N N . ALA A 1 106 ? -0.059 0.505 -10.531 1.00 88.31 106 ALA A N 1
ATOM 785 C CA . ALA A 1 106 ? -0.699 1.507 -11.373 1.00 88.31 106 ALA A CA 1
ATOM 786 C C . ALA A 1 106 ? -2.225 1.577 -11.160 1.00 88.31 106 ALA A C 1
ATOM 788 O O . ALA A 1 106 ? -2.770 2.674 -11.116 1.00 88.31 106 ALA A O 1
ATOM 789 N N . ARG A 1 107 ? -2.926 0.445 -11.004 1.00 90.62 107 ARG A N 1
ATOM 790 C CA . ARG A 1 107 ? -4.383 0.403 -10.736 1.00 90.62 107 ARG A CA 1
ATOM 791 C C . ARG A 1 107 ? -4.760 0.911 -9.347 1.00 90.62 107 ARG A C 1
ATOM 793 O O . ARG A 1 107 ? -5.758 1.605 -9.205 1.00 90.62 107 ARG A O 1
ATOM 800 N N . PHE A 1 108 ? -3.969 0.580 -8.332 1.00 92.50 108 PHE A N 1
ATOM 801 C CA . PHE A 1 108 ? -4.200 0.936 -6.930 1.00 92.50 108 PHE A CA 1
ATOM 802 C C . PHE A 1 108 ? -3.666 2.333 -6.582 1.00 92.50 108 PHE A C 1
ATOM 804 O O . PHE A 1 108 ? -3.381 2.629 -5.426 1.00 92.50 108 PHE A O 1
ATOM 811 N N . HIS A 1 109 ? -3.551 3.223 -7.572 1.00 89.44 109 HIS A N 1
ATOM 812 C CA . HIS A 1 109 ? -3.115 4.600 -7.353 1.00 89.44 109 HIS A CA 1
ATOM 813 C C . HIS A 1 109 ? -4.149 5.451 -6.590 1.00 89.44 109 HIS A C 1
ATOM 815 O O . HIS A 1 109 ? -3.816 6.506 -6.047 1.00 89.44 109 HIS A O 1
ATOM 821 N N . ARG A 1 110 ? -5.414 5.018 -6.561 1.00 86.12 110 ARG A N 1
ATOM 822 C CA . ARG A 1 110 ? -6.500 5.607 -5.770 1.00 86.12 110 ARG A CA 1
ATOM 823 C C . ARG A 1 110 ? -7.345 4.490 -5.151 1.00 86.12 110 ARG A C 1
ATOM 825 O O . ARG A 1 110 ? -7.478 3.430 -5.768 1.00 86.12 110 ARG A O 1
ATOM 832 N N . PRO A 1 111 ? -7.932 4.717 -3.964 1.00 84.19 111 PRO A N 1
ATOM 833 C CA . PRO A 1 111 ? -8.913 3.798 -3.409 1.00 84.19 111 PRO A CA 1
ATOM 834 C C . PRO A 1 111 ? -10.188 3.817 -4.254 1.00 84.19 111 PRO A C 1
ATOM 836 O O . PRO A 1 111 ? -10.371 4.684 -5.117 1.00 84.19 111 PRO A O 1
ATOM 839 N N . ALA A 1 112 ? -11.083 2.871 -3.978 1.00 80.31 112 ALA A N 1
ATOM 840 C CA . ALA A 1 112 ? -12.435 2.941 -4.504 1.00 80.31 112 ALA A CA 1
ATOM 841 C C . ALA A 1 112 ? -13.073 4.288 -4.149 1.00 80.31 112 ALA A C 1
ATOM 843 O O . ALA A 1 112 ? -12.864 4.794 -3.049 1.00 80.31 112 ALA A O 1
ATOM 844 N N . ALA A 1 113 ? -13.810 4.889 -5.088 1.00 67.31 113 ALA A N 1
ATOM 845 C CA . ALA A 1 113 ? -14.563 6.104 -4.803 1.00 67.31 113 ALA A CA 1
ATOM 846 C C . ALA A 1 113 ? -15.534 5.806 -3.650 1.00 67.31 113 ALA A C 1
ATOM 848 O O . ALA A 1 113 ? -16.383 4.924 -3.782 1.00 67.31 113 ALA A O 1
ATOM 849 N N . ASP A 1 114 ? -15.348 6.490 -2.519 1.00 53.19 114 ASP A N 1
ATOM 850 C CA . ASP A 1 114 ? -16.090 6.238 -1.286 1.00 53.19 114 ASP A CA 1
ATOM 851 C C . ASP A 1 114 ? -17.607 6.306 -1.533 1.00 53.19 114 ASP A C 1
ATOM 853 O O . ASP A 1 114 ? -18.144 7.327 -1.971 1.00 53.19 114 ASP A O 1
ATOM 857 N N . LEU A 1 115 ? -18.309 5.229 -1.171 1.00 41.81 115 LEU A N 1
ATOM 858 C CA . LEU A 1 115 ? -19.641 5.367 -0.593 1.00 41.81 115 LEU A CA 1
ATOM 859 C C . LEU A 1 115 ? -19.461 6.061 0.770 1.00 41.81 115 LEU A C 1
ATOM 861 O O . LEU A 1 115 ? -18.517 5.730 1.493 1.00 41.81 115 LEU A O 1
ATOM 865 N N . PRO A 1 116 ? -20.306 7.044 1.118 1.00 41.19 116 PRO A N 1
ATOM 866 C CA . PRO A 1 116 ? -20.103 7.921 2.263 1.00 41.19 116 PRO A CA 1
ATOM 867 C C . PRO A 1 116 ? -20.368 7.195 3.587 1.00 41.19 116 PRO A C 1
ATOM 869 O O . PRO A 1 116 ? -21.384 7.439 4.218 1.00 41.19 116 PRO A O 1
ATOM 872 N N . ASP A 1 117 ? -19.442 6.352 4.044 1.00 43.34 117 ASP A N 1
ATOM 873 C CA . ASP A 1 117 ? -19.527 5.735 5.366 1.00 43.34 117 ASP A CA 1
ATOM 874 C C . ASP A 1 117 ? -18.221 5.891 6.139 1.00 43.34 117 ASP A C 1
ATOM 876 O O . ASP A 1 117 ? -17.211 5.232 5.894 1.00 43.34 117 ASP A O 1
ATOM 880 N N . GLN A 1 118 ? -18.287 6.734 7.171 1.00 49.25 118 GLN A N 1
ATOM 881 C CA . GLN A 1 118 ? -17.233 7.024 8.148 1.00 49.25 118 GLN A CA 1
ATOM 882 C C . GLN A 1 118 ? -16.702 5.777 8.893 1.00 49.25 118 GLN A C 1
ATOM 884 O O . GLN A 1 118 ? -15.790 5.908 9.709 1.00 49.25 118 GLN A O 1
ATOM 889 N N . ASN A 1 119 ? -17.233 4.578 8.634 1.00 50.62 119 ASN A N 1
ATOM 890 C CA . ASN A 1 119 ? -16.891 3.326 9.311 1.00 50.62 119 ASN A CA 1
ATOM 891 C C . ASN A 1 119 ? -16.170 2.285 8.439 1.00 50.62 119 ASN A C 1
ATOM 893 O O . ASN A 1 119 ? -15.676 1.310 9.006 1.00 50.62 119 ASN A O 1
ATOM 897 N N . ASN A 1 120 ? -16.059 2.463 7.118 1.00 62.72 120 ASN A N 1
ATOM 898 C CA . ASN A 1 120 ? -15.340 1.488 6.296 1.00 62.72 120 ASN A CA 1
ATOM 899 C C . ASN A 1 120 ? -13.829 1.656 6.472 1.00 62.72 120 ASN A C 1
ATOM 901 O O . ASN A 1 120 ? -13.264 2.733 6.276 1.00 62.72 120 ASN A O 1
ATOM 905 N N . SER A 1 121 ? -13.176 0.582 6.920 1.00 74.31 121 SER A N 1
ATOM 906 C CA . SER A 1 121 ? -11.738 0.587 7.147 1.00 74.31 121 SER A CA 1
ATOM 907 C C . SER A 1 121 ? -10.996 0.441 5.824 1.00 74.31 121 SER A C 1
ATOM 909 O O . SER A 1 121 ? -11.073 -0.601 5.175 1.00 74.31 121 SER A O 1
ATOM 911 N N . ASN A 1 122 ? -10.202 1.449 5.464 1.00 83.56 122 ASN A N 1
ATOM 912 C CA . ASN A 1 122 ? -9.344 1.415 4.275 1.00 83.56 122 ASN A CA 1
ATOM 913 C C . ASN A 1 122 ? -8.009 0.691 4.536 1.00 83.56 122 ASN A C 1
ATOM 915 O O . ASN A 1 122 ? -7.096 0.728 3.712 1.00 83.56 122 ASN A O 1
ATOM 919 N N . LEU A 1 123 ? -7.880 0.001 5.677 1.00 89.50 123 LEU A N 1
ATOM 920 C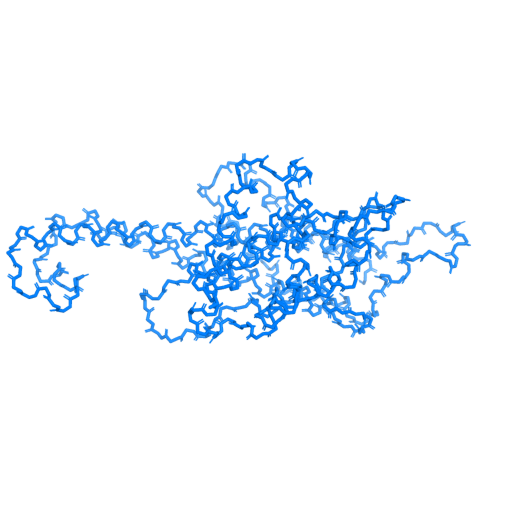 CA . LEU A 1 123 ? -6.658 -0.695 6.074 1.00 89.50 123 LEU A CA 1
ATOM 921 C C . LEU A 1 123 ? -6.214 -1.736 5.040 1.00 89.50 123 LEU A C 1
ATOM 923 O O . LEU A 1 123 ? -5.025 -1.833 4.747 1.00 89.50 123 LEU A O 1
ATOM 927 N N . LEU A 1 124 ? -7.157 -2.499 4.482 1.00 91.50 124 LEU A N 1
ATOM 928 C CA . LEU A 1 124 ? -6.854 -3.533 3.491 1.00 91.50 124 LEU A CA 1
ATOM 929 C C . LEU A 1 124 ? -6.256 -2.931 2.213 1.00 91.50 124 LEU A C 1
ATOM 931 O O . LEU A 1 124 ? -5.256 -3.432 1.706 1.00 91.50 124 LEU A O 1
ATOM 935 N N . TYR A 1 125 ? -6.808 -1.805 1.753 1.00 93.50 125 TYR A N 1
ATOM 936 C CA . TYR A 1 125 ? -6.258 -1.045 0.633 1.00 93.50 125 TYR A CA 1
ATOM 937 C C . TYR A 1 125 ? -4.816 -0.601 0.915 1.00 93.50 125 TYR A C 1
ATOM 939 O O . TYR A 1 125 ? -3.928 -0.871 0.108 1.00 93.50 125 TYR A O 1
ATOM 947 N N . TYR A 1 126 ? -4.551 0.012 2.076 1.00 94.81 126 TYR A N 1
ATOM 948 C CA . TYR A 1 126 ? -3.194 0.465 2.402 1.00 94.81 126 TYR A CA 1
ATOM 949 C C . TYR A 1 126 ? -2.203 -0.690 2.520 1.00 94.81 126 TYR A C 1
ATOM 951 O O . TYR A 1 126 ? -1.070 -0.547 2.078 1.00 94.81 126 TYR A O 1
ATOM 959 N N . LYS A 1 127 ? -2.612 -1.846 3.052 1.00 94.94 127 LYS A N 1
ATOM 960 C CA . LYS A 1 127 ? -1.764 -3.046 3.085 1.00 94.94 127 LYS A CA 1
ATOM 961 C C . LYS A 1 127 ? -1.363 -3.501 1.682 1.00 94.94 127 LYS A C 1
ATOM 963 O O . LYS A 1 127 ? -0.177 -3.708 1.439 1.00 94.94 127 LYS A O 1
ATOM 968 N N . ILE A 1 128 ? -2.320 -3.582 0.753 1.00 96.62 128 ILE A N 1
ATOM 969 C CA . ILE A 1 128 ? -2.044 -3.916 -0.653 1.00 96.62 128 ILE A CA 1
ATOM 970 C C . ILE A 1 128 ? -1.075 -2.894 -1.257 1.00 96.62 128 ILE A C 1
ATOM 972 O O . ILE A 1 128 ? -0.058 -3.278 -1.827 1.00 96.62 128 ILE A O 1
ATOM 976 N N . VAL A 1 129 ? -1.335 -1.594 -1.083 1.00 96.50 129 VAL A N 1
ATOM 977 C CA . VAL A 1 129 ? -0.452 -0.526 -1.581 1.00 96.50 129 VAL A CA 1
ATOM 978 C C . VAL A 1 129 ? 0.961 -0.653 -1.001 1.00 96.50 129 VAL A C 1
ATOM 980 O O . VAL A 1 129 ? 1.927 -0.623 -1.759 1.00 96.50 129 VAL A O 1
ATOM 983 N N . CYS A 1 130 ? 1.111 -0.865 0.308 1.00 95.94 130 CYS A N 1
ATOM 984 C CA . CYS A 1 130 ? 2.411 -1.085 0.947 1.00 95.94 130 CYS A CA 1
ATOM 985 C C . CYS A 1 130 ? 3.147 -2.293 0.359 1.00 95.94 130 CYS A C 1
ATOM 987 O O . CYS A 1 130 ? 4.341 -2.200 0.073 1.00 95.94 130 CYS A O 1
ATOM 989 N N . ASN A 1 131 ? 2.445 -3.408 0.147 1.00 95.81 131 ASN A N 1
ATOM 990 C CA . ASN A 1 131 ? 3.022 -4.613 -0.444 1.00 95.81 131 ASN A CA 1
ATOM 991 C C . ASN A 1 131 ? 3.527 -4.347 -1.874 1.00 95.81 131 ASN A C 1
ATOM 993 O O . ASN A 1 131 ? 4.647 -4.725 -2.216 1.00 95.81 131 ASN A O 1
ATOM 997 N N . LEU A 1 132 ? 2.731 -3.650 -2.691 1.00 95.19 132 LEU A N 1
ATOM 998 C CA . LEU A 1 132 ? 3.074 -3.288 -4.070 1.00 95.19 132 LEU A CA 1
ATOM 999 C C . LEU A 1 132 ? 4.256 -2.307 -4.138 1.00 95.19 132 LEU A C 1
ATOM 1001 O O . LEU A 1 132 ? 5.157 -2.486 -4.955 1.00 95.19 132 LEU A O 1
ATOM 1005 N N . LEU A 1 133 ? 4.288 -1.299 -3.262 1.00 93.50 133 LEU A N 1
ATOM 1006 C CA . LEU A 1 133 ? 5.401 -0.348 -3.166 1.00 93.50 133 LEU A CA 1
ATOM 1007 C C . LEU A 1 133 ? 6.690 -1.029 -2.683 1.00 93.50 133 LEU A C 1
ATOM 1009 O O . LEU A 1 133 ? 7.768 -0.748 -3.203 1.00 93.50 133 LEU A O 1
ATOM 1013 N N . THR A 1 134 ? 6.577 -1.949 -1.721 1.00 91.62 134 THR A N 1
ATOM 1014 C CA . THR A 1 134 ? 7.703 -2.761 -1.230 1.00 91.62 134 THR A CA 1
ATOM 1015 C C . THR A 1 134 ? 8.259 -3.636 -2.345 1.00 91.62 134 THR A C 1
ATOM 1017 O O . THR A 1 134 ? 9.464 -3.632 -2.582 1.00 91.62 134 THR A O 1
ATOM 1020 N N . TYR A 1 135 ? 7.378 -4.322 -3.078 1.00 91.31 135 TYR A N 1
ATOM 1021 C CA . TYR A 1 135 ? 7.754 -5.110 -4.245 1.00 91.31 135 TYR A CA 1
ATOM 1022 C C . TYR A 1 135 ? 8.514 -4.264 -5.271 1.00 91.31 135 TYR A C 1
ATOM 1024 O O . TYR A 1 135 ? 9.635 -4.612 -5.639 1.00 91.31 135 TYR A O 1
ATOM 1032 N N . ALA A 1 136 ? 7.932 -3.131 -5.684 1.00 88.69 136 ALA A N 1
ATOM 1033 C CA . ALA A 1 136 ? 8.549 -2.220 -6.641 1.00 88.69 136 ALA A CA 1
ATOM 1034 C C . ALA A 1 136 ? 9.941 -1.789 -6.163 1.00 88.69 136 ALA A C 1
ATOM 1036 O O . ALA A 1 136 ? 10.907 -1.919 -6.909 1.00 88.69 136 ALA A O 1
ATOM 1037 N N . ARG A 1 137 ? 10.067 -1.384 -4.892 1.00 86.12 137 ARG A N 1
ATOM 1038 C CA . ARG A 1 137 ? 11.338 -0.975 -4.280 1.00 86.12 137 ARG A CA 1
ATOM 1039 C C . ARG A 1 137 ? 12.394 -2.074 -4.339 1.00 86.12 137 ARG A C 1
ATOM 1041 O O . ARG A 1 137 ? 13.539 -1.792 -4.679 1.00 86.12 137 ARG A O 1
ATOM 1048 N N . ASN A 1 138 ? 12.020 -3.308 -4.019 1.00 85.12 138 ASN A N 1
ATOM 1049 C CA . ASN A 1 138 ? 12.950 -4.433 -3.954 1.00 85.12 138 ASN A CA 1
ATOM 1050 C C . ASN A 1 138 ? 13.508 -4.821 -5.328 1.00 85.12 138 ASN A C 1
ATOM 1052 O O . ASN A 1 138 ? 14.639 -5.295 -5.421 1.00 85.12 138 ASN A O 1
ATOM 1056 N N . ILE A 1 139 ? 12.745 -4.587 -6.397 1.00 79.75 139 ILE A N 1
ATOM 1057 C CA . ILE A 1 139 ? 13.208 -4.830 -7.766 1.00 79.75 139 ILE A CA 1
ATOM 1058 C C . ILE A 1 139 ? 13.836 -3.592 -8.414 1.00 79.75 139 ILE A C 1
ATOM 1060 O O . ILE A 1 139 ? 14.369 -3.724 -9.509 1.00 79.75 139 ILE A O 1
ATOM 1064 N N . MET A 1 140 ? 13.792 -2.413 -7.776 1.00 71.12 140 MET A N 1
ATOM 1065 C CA . MET A 1 140 ? 14.194 -1.159 -8.415 1.00 71.12 140 MET A CA 1
ATOM 1066 C C . MET A 1 140 ? 15.653 -1.130 -8.862 1.00 71.12 140 MET A C 1
ATOM 1068 O O . MET A 1 140 ? 15.879 -0.601 -9.928 1.00 71.12 140 MET A O 1
ATOM 1072 N N . CYS A 1 141 ? 16.644 -1.635 -8.127 1.00 58.91 141 CYS A N 1
ATOM 1073 C CA . CYS A 1 141 ? 18.055 -1.375 -8.468 1.00 58.91 141 CYS A CA 1
ATOM 1074 C C . CYS A 1 141 ? 18.764 -2.591 -9.074 1.00 58.91 141 CYS A C 1
ATOM 1076 O O . CYS A 1 141 ? 19.053 -3.532 -8.344 1.00 58.91 141 CYS A O 1
ATOM 1078 N N . ASP A 1 142 ? 19.130 -2.552 -10.360 1.00 52.91 142 ASP A N 1
ATOM 1079 C CA . ASP A 1 142 ? 20.017 -3.557 -10.967 1.00 52.91 142 ASP A CA 1
ATOM 1080 C C . ASP A 1 142 ? 21.485 -3.429 -10.471 1.00 52.91 142 ASP A C 1
ATOM 1082 O O . ASP A 1 142 ? 21.851 -2.426 -9.861 1.00 52.91 142 ASP A O 1
ATOM 1086 N N . SER A 1 143 ? 22.367 -4.409 -10.716 1.00 42.41 143 SER A N 1
ATOM 1087 C CA . SER A 1 143 ? 23.755 -4.480 -10.171 1.00 42.41 143 SER A CA 1
ATOM 1088 C C . SER A 1 143 ? 24.636 -3.433 -10.809 1.00 42.41 143 SER A C 1
ATOM 1090 O O . SER A 1 143 ? 25.688 -3.087 -10.289 1.00 42.41 143 SER A O 1
ATOM 1092 N N . THR A 1 144 ? 24.158 -2.910 -11.927 1.00 45.03 144 THR A N 1
ATOM 1093 C CA . THR A 1 144 ? 24.705 -1.804 -12.685 1.00 45.03 144 THR A CA 1
ATOM 1094 C C . THR A 1 144 ? 24.129 -0.453 -12.239 1.00 45.03 144 THR A C 1
ATOM 1096 O O . THR A 1 144 ? 24.330 0.538 -12.932 1.00 45.03 144 THR A O 1
ATOM 1099 N N . GLY A 1 145 ? 23.347 -0.394 -11.151 1.00 46.25 145 GLY A N 1
ATOM 1100 C CA . GLY A 1 145 ? 22.714 0.832 -10.651 1.00 46.25 145 GLY A CA 1
ATOM 1101 C C . GLY A 1 145 ? 21.550 1.354 -11.505 1.00 46.25 145 GLY A C 1
ATOM 1102 O O . GLY A 1 145 ? 21.181 2.518 -11.375 1.00 46.25 145 GLY A O 1
ATOM 1103 N N . ARG A 1 146 ? 20.981 0.524 -12.393 1.00 50.09 146 ARG A N 1
ATOM 1104 C CA . ARG A 1 146 ? 19.866 0.902 -13.284 1.00 50.09 146 ARG A CA 1
ATOM 1105 C C . ARG A 1 146 ? 18.526 0.729 -12.566 1.00 50.09 146 ARG A C 1
ATOM 1107 O O . ARG A 1 146 ? 18.314 -0.322 -11.962 1.00 50.09 146 ARG A O 1
ATOM 1114 N N . CYS A 1 147 ? 17.634 1.725 -12.638 1.00 55.94 147 CYS A N 1
ATOM 1115 C CA . CYS A 1 147 ? 16.287 1.576 -12.084 1.00 55.94 147 CYS A CA 1
ATOM 1116 C C . CYS A 1 147 ? 15.393 0.725 -12.993 1.00 55.94 147 CYS A C 1
ATOM 1118 O O . CYS A 1 147 ? 15.306 0.977 -14.189 1.00 55.94 147 CYS A O 1
ATOM 1120 N N . VAL A 1 148 ? 14.696 -0.258 -12.427 1.00 58.59 148 VAL A N 1
ATOM 1121 C CA . VAL A 1 148 ? 13.669 -1.039 -13.118 1.00 58.59 148 VAL A CA 1
ATOM 1122 C C . VAL A 1 148 ? 12.506 -0.141 -13.531 1.00 58.59 148 VAL A C 1
ATOM 1124 O O . VAL A 1 148 ? 11.992 0.628 -12.728 1.00 58.59 148 VAL A O 1
ATOM 1127 N N . ASN A 1 149 ? 12.059 -0.289 -14.776 1.00 63.28 149 ASN A N 1
ATOM 1128 C CA . ASN A 1 149 ? 10.905 0.414 -15.318 1.00 63.28 149 ASN A CA 1
ATOM 1129 C C . ASN A 1 149 ? 9.615 0.075 -14.541 1.00 63.28 149 ASN A C 1
ATOM 1131 O O . ASN A 1 149 ? 9.299 -1.104 -14.371 1.00 63.28 149 ASN A O 1
ATOM 1135 N N . LEU A 1 150 ? 8.870 1.093 -14.088 1.00 66.25 150 LEU A N 1
ATOM 1136 C CA . LEU A 1 150 ? 7.546 0.911 -13.466 1.00 66.25 150 LEU A CA 1
ATOM 1137 C C . LEU A 1 150 ? 6.441 0.636 -14.488 1.00 66.25 150 LEU A C 1
ATOM 1139 O O . LEU A 1 150 ? 5.344 0.236 -14.094 1.00 66.25 150 LEU A O 1
ATOM 1143 N N . ALA A 1 151 ? 6.694 0.867 -15.779 1.00 61.16 151 ALA A N 1
ATOM 1144 C CA . ALA A 1 151 ? 5.746 0.531 -16.823 1.00 61.16 151 ALA A CA 1
ATOM 1145 C C . ALA A 1 151 ? 5.486 -0.983 -16.832 1.00 61.16 151 ALA A C 1
ATOM 1147 O O . ALA A 1 151 ? 6.401 -1.807 -16.892 1.00 61.16 151 ALA A O 1
ATOM 1148 N N . ALA A 1 152 ? 4.210 -1.355 -16.760 1.00 55.47 152 ALA A N 1
ATOM 1149 C CA . ALA A 1 152 ? 3.795 -2.734 -16.935 1.00 55.47 152 ALA A CA 1
ATOM 1150 C C . ALA A 1 152 ? 3.808 -3.075 -18.434 1.00 55.47 152 ALA A C 1
ATOM 1152 O O . ALA A 1 152 ? 2.881 -2.708 -19.152 1.00 55.47 152 ALA A O 1
ATOM 1153 N N . GLY A 1 153 ? 4.851 -3.771 -18.889 1.00 52.81 153 GLY A N 1
ATOM 1154 C CA . GLY A 1 153 ? 4.963 -4.294 -20.256 1.00 52.81 153 GLY A CA 1
ATOM 1155 C C . GLY A 1 153 ? 6.115 -3.701 -21.069 1.00 52.81 153 GLY A C 1
ATOM 1156 O O . GLY A 1 153 ? 6.736 -2.712 -20.686 1.00 52.81 153 GLY A O 1
ATOM 1157 N N . GLU A 1 154 ? 6.419 -4.347 -22.194 1.00 42.94 154 GLU A N 1
ATOM 1158 C CA . GLU A 1 154 ? 7.490 -3.951 -23.109 1.00 42.94 154 GLU A CA 1
ATOM 1159 C C . GLU A 1 154 ? 7.049 -2.789 -24.019 1.00 42.94 154 GLU A C 1
ATOM 1161 O O . GLU A 1 154 ? 6.119 -2.918 -24.811 1.00 42.94 154 GLU A O 1
ATOM 1166 N N . GLY A 1 155 ? 7.751 -1.656 -23.933 1.00 49.78 155 GLY A N 1
ATOM 1167 C CA . GLY A 1 155 ? 8.048 -0.821 -25.104 1.00 49.78 155 GLY A CA 1
ATOM 1168 C C . GLY A 1 155 ? 6.982 0.141 -25.638 1.00 49.78 155 GLY A C 1
ATOM 1169 O O . GLY A 1 155 ? 7.207 0.709 -26.704 1.00 49.78 155 GLY A O 1
ATOM 1170 N N . ALA A 1 156 ? 5.860 0.376 -24.953 1.00 43.69 156 ALA A N 1
ATOM 1171 C CA . ALA A 1 156 ? 4.941 1.435 -25.382 1.00 43.69 156 ALA A CA 1
ATOM 1172 C C . ALA A 1 156 ? 5.508 2.831 -25.021 1.00 43.69 156 ALA A C 1
ATOM 1174 O O . ALA A 1 156 ? 5.709 3.097 -23.829 1.00 43.69 156 ALA A O 1
ATOM 1175 N N . PRO A 1 157 ? 5.747 3.736 -25.997 1.00 48.88 157 PRO A N 1
ATOM 1176 C CA . PRO A 1 157 ? 6.073 5.134 -25.698 1.00 48.88 157 PRO A CA 1
ATOM 1177 C C . PRO A 1 157 ? 4.937 5.745 -24.849 1.00 48.88 157 PRO A C 1
ATOM 1179 O O . PRO A 1 157 ? 3.768 5.449 -25.095 1.00 48.88 157 PRO A O 1
ATOM 1182 N N . GLY A 1 158 ? 5.257 6.502 -23.794 1.00 57.19 158 GLY A N 1
ATOM 1183 C CA . GLY A 1 158 ? 4.277 7.047 -22.835 1.00 57.19 158 GLY A CA 1
ATOM 1184 C C . GLY A 1 158 ? 4.007 6.217 -21.577 1.00 57.19 158 GLY A C 1
ATOM 1185 O O . GLY A 1 158 ? 3.498 6.744 -20.583 1.00 57.19 158 GLY A O 1
ATOM 1186 N N . ALA A 1 159 ? 4.358 4.927 -21.549 1.00 61.34 159 ALA A N 1
ATOM 1187 C CA . ALA A 1 159 ? 3.987 4.059 -20.426 1.00 61.34 159 ALA A CA 1
ATOM 1188 C C . ALA A 1 159 ? 4.717 4.402 -19.111 1.00 61.34 159 ALA A C 1
ATOM 1190 O O . ALA A 1 159 ? 4.139 4.254 -18.030 1.00 61.34 159 ALA A O 1
ATOM 1191 N N . GLU A 1 160 ? 5.960 4.887 -19.190 1.00 61.41 160 GLU A N 1
ATOM 1192 C CA . GLU A 1 160 ? 6.771 5.231 -18.012 1.00 61.41 160 GLU A CA 1
ATOM 1193 C C . GLU A 1 160 ? 6.311 6.529 -17.349 1.00 61.41 160 GLU A C 1
ATOM 1195 O O . GLU A 1 160 ? 6.121 6.571 -16.131 1.00 61.41 160 GLU A O 1
ATOM 1200 N N . ALA A 1 161 ? 6.068 7.572 -18.148 1.00 62.06 161 ALA A N 1
ATOM 1201 C CA . ALA A 1 161 ? 5.522 8.829 -17.650 1.00 62.06 161 ALA A CA 1
ATOM 1202 C C . ALA A 1 161 ? 4.125 8.616 -17.063 1.00 62.06 161 ALA A C 1
ATOM 1204 O O . ALA A 1 161 ? 3.850 9.087 -15.963 1.00 62.06 161 ALA A O 1
ATOM 1205 N N . GLY A 1 162 ? 3.287 7.791 -17.701 1.00 72.00 162 GLY A N 1
ATOM 1206 C CA . GLY A 1 162 ? 1.997 7.390 -17.138 1.00 72.00 162 GLY A CA 1
ATOM 1207 C C . GLY A 1 162 ? 2.112 6.626 -15.811 1.00 72.00 162 GLY A C 1
ATOM 1208 O O . GLY A 1 162 ? 1.258 6.773 -14.933 1.00 72.00 162 GLY A O 1
ATOM 1209 N N . ALA A 1 163 ? 3.158 5.816 -15.617 1.00 75.69 163 ALA A N 1
ATOM 1210 C CA . ALA A 1 163 ? 3.413 5.142 -14.343 1.00 75.69 163 ALA A CA 1
ATOM 1211 C C . ALA A 1 163 ? 3.870 6.127 -13.253 1.00 75.69 163 ALA A C 1
ATOM 1213 O O . ALA A 1 163 ? 3.357 6.079 -12.131 1.00 75.69 163 ALA A O 1
ATOM 1214 N N . ALA A 1 164 ? 4.765 7.060 -13.587 1.00 77.75 164 ALA A N 1
ATOM 1215 C CA . ALA A 1 164 ? 5.215 8.114 -12.680 1.00 77.75 164 ALA A CA 1
ATOM 1216 C C . ALA A 1 164 ? 4.077 9.082 -12.302 1.00 77.75 164 ALA A C 1
ATOM 1218 O O . ALA A 1 164 ? 3.918 9.405 -11.125 1.00 77.75 164 ALA A O 1
ATOM 1219 N N . ALA A 1 165 ? 3.217 9.453 -13.254 1.00 82.94 165 ALA A N 1
ATOM 1220 C CA . ALA A 1 165 ? 2.018 10.262 -13.030 1.00 82.94 165 ALA A CA 1
ATOM 1221 C C . ALA A 1 165 ? 1.028 9.574 -12.074 1.00 82.94 165 ALA A C 1
ATOM 1223 O O . ALA A 1 165 ? 0.492 10.188 -11.148 1.00 82.94 165 ALA A O 1
ATOM 1224 N N . ARG A 1 166 ? 0.810 8.260 -12.231 1.00 87.38 166 ARG A N 1
ATOM 1225 C CA . ARG A 1 166 ? -0.023 7.477 -11.298 1.00 87.38 166 ARG A CA 1
ATOM 1226 C C . ARG A 1 166 ? 0.605 7.381 -9.911 1.00 87.38 166 ARG A C 1
ATOM 1228 O O . ARG A 1 166 ? -0.114 7.515 -8.923 1.00 87.38 166 ARG A O 1
ATOM 1235 N N . LEU A 1 167 ? 1.923 7.205 -9.817 1.00 89.62 167 LEU A N 1
ATOM 1236 C CA . LEU A 1 167 ? 2.641 7.226 -8.540 1.00 89.62 167 LEU A CA 1
ATOM 1237 C C . LEU A 1 167 ? 2.530 8.599 -7.855 1.00 89.62 167 LEU A C 1
ATOM 1239 O O . LEU A 1 167 ? 2.310 8.673 -6.646 1.00 89.62 167 LEU A O 1
ATOM 1243 N N . LEU A 1 168 ? 2.599 9.685 -8.624 1.00 90.62 168 LEU A N 1
ATOM 1244 C CA . LEU A 1 168 ? 2.385 11.045 -8.138 1.00 90.62 168 LEU A CA 1
ATOM 1245 C C . LEU A 1 168 ? 0.943 11.249 -7.646 1.00 90.62 168 LEU A C 1
ATOM 1247 O O . LEU A 1 168 ? 0.726 11.793 -6.562 1.00 90.62 168 LEU A O 1
ATOM 1251 N N . ALA A 1 169 ? -0.049 10.751 -8.387 1.00 91.25 169 ALA A N 1
ATOM 1252 C CA . ALA A 1 169 ? -1.450 10.776 -7.971 1.00 91.25 169 ALA A CA 1
ATOM 1253 C C . ALA A 1 169 ? -1.692 9.967 -6.683 1.00 91.25 169 ALA A C 1
ATOM 1255 O O . ALA A 1 169 ? -2.476 10.395 -5.829 1.00 91.25 169 ALA A O 1
ATOM 1256 N N . LEU A 1 170 ? -1.007 8.829 -6.523 1.00 94.12 170 LEU A N 1
ATOM 1257 C CA . LEU A 1 170 ? -1.019 8.039 -5.293 1.00 94.12 170 LEU A CA 1
ATOM 1258 C C . LEU A 1 170 ? -0.415 8.828 -4.128 1.00 94.12 170 LEU A C 1
ATOM 1260 O O . LEU A 1 170 ? -1.033 8.907 -3.069 1.00 94.12 170 LEU A O 1
ATOM 1264 N N . LEU A 1 171 ? 0.736 9.474 -4.330 1.00 94.81 171 LEU A N 1
ATOM 1265 C CA . LEU A 1 171 ? 1.374 10.315 -3.315 1.00 94.81 171 LEU A CA 1
ATOM 1266 C C . LEU A 1 171 ? 0.433 11.435 -2.843 1.00 94.81 171 LEU A C 1
ATOM 1268 O O . LEU A 1 171 ? 0.236 11.622 -1.643 1.00 94.81 171 LEU A O 1
ATOM 1272 N N . GLN A 1 172 ? -0.218 12.139 -3.773 1.00 93.94 172 GLN A N 1
ATOM 1273 C CA . GLN A 1 172 ? -1.203 13.173 -3.444 1.00 93.94 172 GLN A CA 1
ATOM 1274 C C . GLN A 1 172 ? -2.380 12.631 -2.628 1.00 93.94 172 GLN A C 1
ATOM 1276 O O . GLN A 1 172 ? -2.832 13.283 -1.682 1.00 93.94 172 GLN A O 1
ATOM 1281 N N . HIS A 1 173 ? -2.893 11.455 -2.998 1.00 93.38 173 HIS A N 1
ATOM 1282 C CA . HIS A 1 173 ? -3.943 10.793 -2.235 1.00 93.38 173 HIS A CA 1
ATOM 1283 C C . HIS A 1 173 ? -3.464 10.462 -0.816 1.00 93.38 173 HIS A C 1
ATOM 1285 O O . HIS A 1 173 ? -4.164 10.793 0.139 1.00 93.38 173 HIS A O 1
ATOM 1291 N N . LEU A 1 174 ? -2.274 9.876 -0.669 1.00 94.88 174 LEU A N 1
ATOM 1292 C CA . LEU A 1 174 ? -1.714 9.466 0.619 1.00 94.88 174 LEU A CA 1
ATOM 1293 C C . LEU A 1 174 ? -1.485 10.653 1.561 1.00 94.88 174 LEU A C 1
ATOM 1295 O O . LEU A 1 174 ? -1.815 10.546 2.738 1.00 94.88 174 LEU A O 1
ATOM 1299 N N . VAL A 1 175 ? -1.025 11.808 1.065 1.00 95.00 175 VAL A N 1
ATOM 1300 C CA . VAL A 1 175 ? -0.907 13.031 1.888 1.00 95.00 175 VAL A CA 1
ATOM 1301 C C . VAL A 1 175 ? -2.277 13.462 2.420 1.00 95.00 175 VAL A C 1
ATOM 1303 O O . VAL A 1 175 ? -2.449 13.687 3.620 1.00 95.00 175 VAL A O 1
ATOM 1306 N N . ARG A 1 176 ? -3.294 13.525 1.551 1.00 93.12 176 ARG A N 1
ATOM 1307 C CA . ARG A 1 176 ? -4.662 13.892 1.959 1.00 93.12 176 ARG A CA 1
ATOM 1308 C C . ARG A 1 176 ? -5.234 12.880 2.951 1.00 93.12 176 ARG A C 1
ATOM 1310 O O . ARG A 1 176 ? -5.759 13.277 3.990 1.00 93.12 176 ARG A O 1
ATOM 1317 N N . ALA A 1 177 ? -5.086 11.591 2.662 1.00 92.06 177 ALA A N 1
ATOM 1318 C CA . ALA A 1 177 ? -5.540 10.504 3.515 1.00 92.06 177 ALA A CA 1
ATOM 1319 C C . ALA A 1 177 ? -4.852 10.519 4.884 1.00 92.06 177 ALA A C 1
ATOM 1321 O O . ALA A 1 177 ? -5.528 10.370 5.896 1.00 92.06 177 ALA A O 1
ATOM 1322 N N . HIS A 1 178 ? -3.546 10.786 4.941 1.00 93.56 178 HIS A N 1
ATOM 1323 C CA . HIS A 1 178 ? -2.809 10.912 6.195 1.00 93.56 178 HIS A CA 1
ATOM 1324 C C . HIS A 1 178 ? -3.407 12.015 7.075 1.00 93.56 178 HIS A C 1
ATOM 1326 O O . HIS A 1 178 ? -3.745 11.770 8.231 1.00 93.56 178 HIS A O 1
ATOM 1332 N N . THR A 1 179 ? -3.619 13.217 6.522 1.00 92.69 179 THR A N 1
ATOM 1333 C CA . THR A 1 179 ? -4.237 14.323 7.282 1.00 92.69 179 THR A CA 1
ATOM 1334 C C . THR A 1 179 ? -5.662 14.005 7.740 1.00 92.69 179 THR A C 1
ATOM 1336 O O . THR A 1 179 ? -6.086 14.447 8.807 1.00 92.69 179 THR A O 1
ATOM 1339 N N . HIS A 1 180 ? -6.412 13.237 6.949 1.00 91.44 180 HIS A N 1
ATOM 1340 C CA . HIS A 1 180 ? -7.756 12.801 7.303 1.00 91.44 180 HIS A CA 1
ATOM 1341 C C . HIS A 1 180 ? -7.736 11.783 8.453 1.00 91.44 180 HIS A C 1
ATOM 1343 O O . HIS A 1 180 ? -8.430 11.976 9.452 1.00 91.44 180 HIS A O 1
ATOM 1349 N N . HIS A 1 181 ? -6.902 10.746 8.354 1.00 90.88 181 HIS A N 1
ATOM 1350 C CA . HIS A 1 181 ? -6.764 9.708 9.380 1.00 90.88 181 HIS A CA 1
ATOM 1351 C C . HIS A 1 181 ? -6.218 10.254 10.694 1.00 90.88 181 HIS A C 1
ATOM 1353 O O . HIS A 1 181 ? -6.689 9.851 11.756 1.00 90.88 181 HIS A O 1
ATOM 1359 N N . ASP A 1 182 ? -5.291 11.210 10.643 1.00 92.75 182 ASP A N 1
ATOM 1360 C CA . ASP A 1 182 ? -4.775 11.877 11.839 1.00 92.75 182 ASP A CA 1
ATOM 1361 C C . ASP A 1 182 ? -5.887 12.642 12.579 1.00 92.75 182 ASP A C 1
ATOM 1363 O O . ASP A 1 182 ? -6.076 12.466 13.786 1.00 92.75 182 ASP A O 1
ATOM 1367 N N . LYS A 1 183 ? -6.734 13.382 11.845 1.00 93.06 183 LYS A N 1
ATOM 1368 C CA . LYS A 1 183 ? -7.925 14.047 12.407 1.00 93.06 183 LYS A CA 1
ATOM 1369 C C . LYS A 1 183 ? -8.932 13.050 12.982 1.00 93.06 183 LYS A C 1
ATOM 1371 O O . LYS A 1 183 ? -9.434 13.258 14.086 1.00 93.06 183 LYS A O 1
ATOM 1376 N N . LEU A 1 184 ? -9.226 11.958 12.272 1.00 91.38 184 LEU A N 1
ATOM 1377 C CA . LEU A 1 184 ? -10.130 10.913 12.767 1.00 91.38 184 LEU A CA 1
ATOM 1378 C C . LEU A 1 184 ? -9.600 10.256 14.047 1.00 91.38 184 LEU A C 1
ATOM 1380 O O . LEU A 1 184 ? -10.365 10.000 14.983 1.00 91.38 184 LEU A O 1
ATOM 1384 N N . LEU A 1 185 ? -8.293 9.997 14.108 1.00 92.81 185 LEU A N 1
ATOM 1385 C CA . LEU A 1 185 ? -7.633 9.436 15.279 1.00 92.81 185 LEU A CA 1
ATOM 1386 C C . LEU A 1 185 ? -7.682 10.410 16.461 1.00 92.81 185 LEU A C 1
ATOM 1388 O O . LEU A 1 185 ? -8.023 9.989 17.568 1.00 92.81 185 LEU A O 1
ATOM 1392 N N . ALA A 1 186 ? -7.393 11.694 16.237 1.00 94.31 186 ALA A N 1
ATOM 1393 C CA . ALA A 1 186 ? -7.493 12.736 17.255 1.00 94.31 186 ALA A CA 1
ATOM 1394 C C . ALA A 1 186 ? -8.926 12.857 17.801 1.00 94.31 186 ALA A C 1
ATOM 1396 O O . ALA A 1 186 ? -9.126 12.802 19.015 1.00 94.31 186 ALA A O 1
ATOM 1397 N N . ASN A 1 187 ? -9.929 12.898 16.917 1.00 94.00 187 ASN A N 1
ATOM 1398 C CA . ASN A 1 187 ? -11.343 12.951 17.293 1.00 94.00 187 ASN A CA 1
ATOM 1399 C C . ASN A 1 187 ? -11.764 11.730 18.120 1.00 94.00 187 ASN A C 1
ATOM 1401 O O . ASN A 1 187 ? -12.395 11.874 19.165 1.00 94.00 187 ASN A O 1
ATOM 1405 N N . THR A 1 188 ? -11.376 10.523 17.696 1.00 92.25 188 THR A N 1
ATOM 1406 C CA . THR A 1 188 ? -11.725 9.286 18.416 1.00 92.25 188 THR A CA 1
ATOM 1407 C C . THR A 1 188 ? -11.028 9.216 19.780 1.00 92.25 188 THR A C 1
ATOM 1409 O O . THR A 1 188 ? -11.623 8.775 20.761 1.00 92.25 188 THR A O 1
ATOM 1412 N N . ARG A 1 189 ? -9.774 9.683 19.883 1.00 94.69 189 ARG A N 1
ATOM 1413 C CA . ARG A 1 189 ? -9.058 9.781 21.167 1.00 94.69 189 ARG A CA 1
ATOM 1414 C C . ARG A 1 189 ? -9.722 10.771 22.114 1.00 94.69 189 ARG A C 1
ATOM 1416 O O . ARG A 1 189 ? -9.857 10.469 23.293 1.00 94.69 189 ARG A O 1
ATOM 1423 N N . HIS A 1 190 ? -10.156 11.916 21.597 1.00 94.81 190 HIS A N 1
ATOM 1424 C CA . HIS A 1 190 ? -10.884 12.911 22.373 1.00 94.81 190 HIS A CA 1
ATOM 1425 C C . HIS A 1 190 ? -12.227 12.359 22.879 1.00 94.81 190 HIS A C 1
ATOM 1427 O O . HIS A 1 190 ? -12.536 12.494 24.059 1.00 94.81 190 HIS A O 1
ATOM 1433 N N . GLN A 1 191 ? -12.982 11.650 22.030 1.00 92.19 191 GLN A N 1
ATOM 1434 C CA . GLN A 1 191 ? -14.205 10.946 22.439 1.00 92.19 191 GLN A CA 1
ATOM 1435 C C . GLN A 1 191 ? -13.936 9.914 23.543 1.00 92.19 191 GLN A C 1
ATOM 1437 O O . GLN A 1 191 ? -14.671 9.863 24.522 1.00 92.19 191 GLN A O 1
ATOM 1442 N N . LEU A 1 192 ? -12.867 9.120 23.416 1.00 92.94 192 LEU A N 1
ATOM 1443 C CA . LEU A 1 192 ? -12.493 8.131 24.431 1.00 92.94 192 LEU A CA 1
ATOM 1444 C C . LEU A 1 192 ? -12.104 8.792 25.760 1.00 92.94 192 LEU A C 1
ATOM 1446 O O . LEU A 1 192 ? -12.486 8.301 26.818 1.00 92.94 192 LEU A O 1
ATOM 1450 N N . HIS A 1 193 ? -11.368 9.903 25.707 1.00 93.75 193 HIS A N 1
ATOM 1451 C CA . HIS A 1 193 ? -10.966 10.654 26.894 1.00 93.75 193 HIS A CA 1
ATOM 1452 C C . HIS A 1 193 ? -12.163 11.284 27.619 1.00 93.75 193 HIS A C 1
ATOM 1454 O O . HIS A 1 193 ? -12.227 11.232 28.843 1.00 93.75 193 HIS A O 1
ATOM 1460 N N . ASN A 1 194 ? -13.134 11.810 26.868 1.00 93.19 194 ASN A N 1
ATOM 1461 C CA . ASN A 1 194 ? -14.329 12.454 27.417 1.00 93.19 194 ASN A CA 1
ATOM 1462 C C . ASN A 1 194 ? -15.462 11.479 27.745 1.00 93.19 194 ASN A C 1
ATOM 1464 O O . ASN A 1 194 ? -16.495 11.896 28.258 1.00 93.19 194 ASN A O 1
ATOM 1468 N N . LEU A 1 195 ? -15.293 10.180 27.492 1.00 90.88 195 LEU A N 1
ATOM 1469 C CA . LEU A 1 195 ? -16.316 9.181 27.790 1.00 90.88 195 LEU A CA 1
ATOM 1470 C C . LEU A 1 195 ? -16.846 9.268 29.237 1.00 90.88 195 LEU A C 1
ATOM 1472 O O . LEU A 1 195 ? -18.060 9.196 29.396 1.00 90.88 195 LEU A O 1
ATOM 1476 N N . PRO A 1 196 ? -16.032 9.487 30.293 1.00 89.12 196 PRO A N 1
ATOM 1477 C CA . PRO A 1 196 ? -16.548 9.601 31.661 1.00 89.12 196 PRO A CA 1
ATOM 1478 C C . PRO A 1 196 ? -17.562 10.736 31.869 1.00 89.12 196 PRO A C 1
ATOM 1480 O O . PRO A 1 196 ? -18.389 10.641 32.774 1.00 89.12 196 PRO A O 1
ATOM 1483 N N . THR A 1 197 ? -17.505 11.790 31.048 1.00 90.00 197 THR A N 1
ATOM 1484 C CA . THR A 1 197 ? -18.386 12.965 31.122 1.00 90.00 197 THR A CA 1
ATOM 1485 C C . THR A 1 197 ? -19.509 12.947 30.079 1.00 90.00 197 THR A C 1
ATOM 1487 O O . THR A 1 197 ? -20.370 13.824 30.104 1.00 90.00 197 THR A O 1
ATOM 1490 N N . MET A 1 198 ? -19.542 11.955 29.180 1.00 89.00 198 MET A N 1
ATOM 1491 C CA . MET A 1 198 ? -20.601 11.815 28.176 1.00 89.00 198 MET A CA 1
ATOM 1492 C C . MET A 1 198 ? -21.937 11.382 28.797 1.00 89.00 198 MET A C 1
ATOM 1494 O O . MET A 1 198 ? -21.989 10.617 29.764 1.00 89.00 198 MET A O 1
ATOM 1498 N N . SER A 1 199 ? -23.039 11.838 28.195 1.00 89.94 199 SER A N 1
ATOM 1499 C CA . SER A 1 199 ? -24.381 11.373 28.547 1.00 89.94 199 SER A CA 1
ATOM 1500 C C . SER A 1 199 ? -24.586 9.909 28.126 1.00 89.94 199 SER A C 1
ATOM 1502 O O . SER A 1 199 ? -23.938 9.415 27.199 1.00 89.94 199 SER A O 1
ATOM 1504 N N . LEU A 1 200 ? -25.510 9.197 28.784 1.00 85.38 200 LEU A N 1
ATOM 1505 C CA . LEU A 1 200 ? -25.841 7.814 28.408 1.00 85.38 200 LEU A CA 1
ATOM 1506 C C . LEU A 1 200 ? -26.419 7.721 26.988 1.00 85.38 200 LEU A C 1
ATOM 1508 O O . LEU A 1 200 ? -26.164 6.736 26.296 1.00 85.38 200 LEU A O 1
ATOM 1512 N N . ASP A 1 201 ? -27.150 8.740 26.540 1.00 85.81 201 ASP A N 1
ATOM 1513 C CA . ASP A 1 201 ? -27.714 8.778 25.190 1.00 85.81 201 ASP A CA 1
ATOM 1514 C C . ASP A 1 201 ? -26.621 8.961 24.135 1.00 85.81 201 ASP A C 1
ATOM 1516 O O . ASP A 1 201 ? -26.639 8.292 23.102 1.00 85.81 201 ASP A O 1
ATOM 1520 N N . ASP A 1 202 ? -25.610 9.787 24.412 1.00 87.19 202 ASP A N 1
ATOM 1521 C CA . ASP A 1 202 ? -24.467 9.937 23.510 1.00 87.19 202 ASP A CA 1
ATOM 1522 C C . ASP A 1 202 ? -23.586 8.685 23.478 1.00 87.19 202 ASP A C 1
ATOM 1524 O O . ASP A 1 202 ? -23.067 8.335 22.421 1.00 87.19 202 ASP A O 1
ATOM 1528 N N . MET A 1 203 ? -23.461 7.961 24.596 1.00 86.69 203 MET A N 1
ATOM 1529 C CA . MET A 1 203 ? -22.796 6.652 24.613 1.00 86.69 203 MET A CA 1
ATOM 1530 C C . MET A 1 203 ? -23.557 5.616 23.782 1.00 86.69 203 MET A C 1
ATOM 1532 O O . MET A 1 203 ? -22.934 4.847 23.053 1.00 86.69 203 MET A O 1
ATOM 1536 N N . ARG A 1 204 ? -24.895 5.610 23.845 1.00 85.81 204 ARG A N 1
ATOM 1537 C CA . ARG A 1 204 ? -25.731 4.700 23.048 1.00 85.81 204 ARG A CA 1
ATOM 1538 C C . ARG A 1 204 ? -25.586 4.942 21.547 1.00 85.81 204 ARG A C 1
ATOM 1540 O O . ARG A 1 204 ? -25.527 3.969 20.808 1.00 85.81 204 ARG A O 1
ATOM 1547 N N . LYS A 1 205 ? -25.418 6.196 21.103 1.00 87.56 205 LYS A N 1
ATOM 1548 C CA . LYS A 1 205 ? -25.135 6.532 19.689 1.00 87.56 205 LYS A CA 1
ATOM 1549 C C . LYS A 1 205 ? -23.824 5.929 19.164 1.00 87.56 205 LYS A C 1
ATOM 1551 O O . LYS A 1 205 ? -23.638 5.834 17.955 1.00 87.56 205 LYS A O 1
ATOM 1556 N N . LEU A 1 206 ? -22.891 5.565 20.047 1.00 83.56 206 LEU A N 1
ATOM 1557 C CA . LEU A 1 206 ? -21.616 4.945 19.668 1.00 83.56 206 LEU A CA 1
ATOM 1558 C C . LEU A 1 206 ? -21.711 3.423 19.515 1.00 83.56 206 LEU A C 1
ATOM 1560 O O . LEU A 1 206 ? -20.781 2.810 18.986 1.00 83.56 206 LEU A O 1
ATOM 1564 N N . LEU A 1 207 ? -22.788 2.818 20.016 1.00 84.19 207 LEU A N 1
ATOM 1565 C CA . LEU A 1 207 ? -22.997 1.379 20.033 1.00 84.19 207 LEU A CA 1
ATOM 1566 C C . LEU A 1 207 ? -23.909 0.947 18.868 1.00 84.19 207 LEU A C 1
ATOM 1568 O O . LEU A 1 207 ? -24.712 1.748 18.396 1.00 84.19 207 LEU A O 1
ATOM 1572 N N . PRO A 1 208 ? -23.813 -0.312 18.401 1.00 78.50 208 PRO A N 1
ATOM 1573 C CA . PRO A 1 208 ? -24.757 -0.864 17.427 1.00 78.50 208 PRO A CA 1
ATOM 1574 C C . PRO A 1 208 ? -26.198 -0.806 17.954 1.00 78.50 208 PRO A C 1
ATOM 1576 O O . PRO A 1 208 ? -26.409 -0.954 19.161 1.00 78.50 208 PRO A O 1
ATOM 1579 N N . GLU A 1 209 ? -27.190 -0.652 17.072 1.00 68.88 209 GLU A N 1
ATOM 1580 C CA . GLU A 1 209 ? -28.607 -0.467 17.447 1.00 68.88 209 GLU A CA 1
ATOM 1581 C C . GLU A 1 209 ? -29.181 -1.594 18.332 1.00 68.88 209 GLU A C 1
ATOM 1583 O O . GLU A 1 209 ? -30.085 -1.365 19.134 1.00 68.88 209 GLU A O 1
ATOM 1588 N N . GLU A 1 210 ? -28.579 -2.785 18.300 1.00 62.91 210 GLU A N 1
ATOM 1589 C CA . GLU A 1 210 ? -28.915 -3.954 19.131 1.00 62.91 210 GLU A CA 1
ATOM 1590 C C . GLU A 1 210 ? -28.629 -3.771 20.644 1.00 62.91 210 GLU A C 1
ATOM 1592 O O . GLU A 1 210 ? -28.864 -4.669 21.449 1.00 62.91 210 GLU A O 1
ATOM 1597 N N . SER A 1 211 ? -28.115 -2.609 21.062 1.00 62.25 211 SER A N 1
ATOM 1598 C CA . SER A 1 211 ? -27.619 -2.334 22.424 1.00 62.25 211 SER A CA 1
ATOM 1599 C C . SER A 1 211 ? -28.641 -1.686 23.371 1.00 62.25 211 SER A C 1
ATOM 1601 O O . SER A 1 211 ? -28.273 -1.227 24.457 1.00 62.25 211 SER A O 1
ATOM 1603 N N . SER A 1 212 ? -29.911 -1.583 22.973 1.00 64.19 212 SER A N 1
ATOM 1604 C CA . SER A 1 212 ? -30.925 -0.767 23.662 1.00 64.19 212 SER A CA 1
ATOM 1605 C C . SER A 1 212 ? -31.274 -1.236 25.085 1.00 64.19 212 SER A C 1
ATOM 1607 O O . SER A 1 212 ? -31.670 -0.412 25.911 1.00 64.19 212 SER A O 1
ATOM 1609 N N . SER A 1 213 ? -31.059 -2.516 25.411 1.00 73.81 213 SER A N 1
ATOM 1610 C CA . SER A 1 213 ? -31.383 -3.121 26.714 1.00 73.81 213 SER A CA 1
ATOM 1611 C C . SER A 1 213 ? -30.229 -3.148 27.728 1.00 73.81 213 SER A C 1
ATOM 1613 O O . SER A 1 213 ? -30.367 -3.762 28.784 1.00 73.81 213 SER A O 1
ATOM 1615 N N . LEU A 1 214 ? -29.079 -2.534 27.427 1.00 80.12 214 LEU A N 1
ATOM 1616 C CA . LEU A 1 214 ? -27.911 -2.581 28.314 1.00 80.12 214 LEU A CA 1
ATOM 1617 C C . LEU A 1 214 ? -28.109 -1.729 29.571 1.00 80.12 214 LEU A C 1
ATOM 1619 O O . LEU A 1 214 ? -28.588 -0.590 29.502 1.00 80.12 214 LEU A O 1
ATOM 1623 N N . SER A 1 215 ? -27.644 -2.243 30.714 1.00 86.88 215 SER A N 1
ATOM 1624 C CA . SER A 1 215 ? -27.538 -1.435 31.928 1.00 86.88 215 SER A CA 1
ATOM 1625 C C . SER A 1 215 ? -26.557 -0.264 31.725 1.00 86.88 215 SER A C 1
ATOM 1627 O O . SER A 1 215 ? -25.656 -0.337 30.880 1.00 86.88 215 SER A O 1
ATOM 1629 N N . PRO A 1 216 ? -26.659 0.828 32.506 1.00 85.38 216 PRO A N 1
ATOM 1630 C CA . PRO A 1 216 ? -25.752 1.973 32.381 1.00 85.38 216 PRO A CA 1
ATOM 1631 C C . PRO A 1 216 ? -24.264 1.616 32.518 1.00 85.38 216 PRO A C 1
ATOM 1633 O O . PRO A 1 216 ? -23.415 2.217 31.859 1.00 85.38 216 PRO A O 1
ATOM 1636 N N . VAL A 1 217 ? -23.941 0.624 33.354 1.00 87.38 217 VAL A N 1
ATOM 1637 C CA . VAL A 1 217 ? -22.566 0.150 33.573 1.00 87.38 217 VAL A CA 1
ATOM 1638 C C . VAL A 1 217 ? -22.062 -0.639 32.362 1.00 87.38 217 VAL A C 1
ATOM 1640 O O . VAL A 1 217 ? -20.955 -0.392 31.884 1.00 87.38 217 VAL A O 1
ATOM 1643 N N . GLU A 1 218 ? -22.885 -1.532 31.811 1.00 88.31 218 GLU A N 1
ATOM 1644 C CA . GLU A 1 218 ? -22.542 -2.304 30.611 1.00 88.31 218 GLU A CA 1
ATOM 1645 C C . GLU A 1 218 ? -22.429 -1.415 29.370 1.00 88.31 218 GLU A C 1
ATOM 1647 O O . GLU A 1 218 ? -21.519 -1.605 28.563 1.00 88.31 218 GLU A O 1
ATOM 1652 N N . CYS A 1 219 ? -23.300 -0.409 29.243 1.00 87.62 219 CYS A N 1
ATOM 1653 C CA . CYS A 1 219 ? -23.237 0.593 28.180 1.00 87.62 219 CYS A CA 1
ATOM 1654 C C . CYS A 1 219 ? -21.883 1.318 28.193 1.00 87.62 219 CYS A C 1
ATOM 1656 O O . CYS A 1 219 ? -21.192 1.365 27.174 1.00 87.62 219 CYS A O 1
ATOM 1658 N N . ARG A 1 220 ? -21.443 1.791 29.370 1.00 88.06 220 ARG A N 1
ATOM 1659 C CA . ARG A 1 220 ? -20.124 2.422 29.547 1.00 88.06 220 ARG A CA 1
ATOM 1660 C C . ARG A 1 220 ? -18.981 1.472 29.201 1.00 88.06 220 ARG A C 1
ATOM 1662 O O . ARG A 1 220 ? -18.093 1.845 28.437 1.00 88.06 220 ARG A O 1
ATOM 1669 N N . GLY A 1 221 ? -19.010 0.244 29.721 1.00 89.31 221 GLY A N 1
ATOM 1670 C CA . GLY A 1 221 ? -17.980 -0.761 29.444 1.00 89.31 221 GLY A CA 1
ATOM 1671 C C . GLY A 1 221 ? -17.854 -1.081 27.951 1.00 89.31 221 GLY A C 1
ATOM 1672 O O . GLY A 1 221 ? -16.747 -1.102 27.405 1.00 89.31 221 GLY A O 1
ATOM 1673 N N . ARG A 1 222 ? -18.986 -1.256 27.255 1.00 89.44 222 ARG A N 1
ATOM 1674 C CA . ARG A 1 222 ? -18.998 -1.480 25.803 1.00 89.44 222 ARG A CA 1
ATOM 1675 C C . ARG A 1 222 ? -18.533 -0.256 25.025 1.00 89.44 222 ARG A C 1
ATOM 1677 O O . ARG A 1 222 ? -17.734 -0.419 24.108 1.00 89.44 222 ARG A O 1
ATOM 1684 N N . ALA A 1 223 ? -18.958 0.949 25.403 1.00 90.50 223 ALA A N 1
ATOM 1685 C CA . ALA A 1 223 ? -18.529 2.180 24.744 1.00 90.50 223 ALA A CA 1
ATOM 1686 C C . ALA A 1 223 ? -17.003 2.365 24.834 1.00 90.50 223 ALA A C 1
ATOM 1688 O O . ALA A 1 223 ? -16.364 2.677 23.828 1.00 90.50 223 ALA A O 1
ATOM 1689 N N . VAL A 1 224 ? -16.397 2.074 25.994 1.00 92.94 224 VAL A N 1
ATOM 1690 C CA . VAL A 1 224 ? -14.932 2.079 26.161 1.00 92.94 224 VAL A CA 1
ATOM 1691 C C . VAL A 1 224 ? -14.275 1.057 25.237 1.00 92.94 224 VAL A C 1
ATOM 1693 O O . VAL A 1 224 ? -13.331 1.398 24.525 1.00 92.94 224 VAL A O 1
ATOM 1696 N N . SER A 1 225 ? -14.775 -0.182 25.210 1.00 92.38 225 SER A N 1
ATOM 1697 C CA . SER A 1 225 ? -14.222 -1.246 24.362 1.00 92.38 225 SER A CA 1
ATOM 1698 C C . SER A 1 225 ? -14.283 -0.893 22.870 1.00 92.38 225 SER A C 1
ATOM 1700 O O . SER A 1 225 ? -13.279 -1.013 22.161 1.00 92.38 225 SER A O 1
ATOM 1702 N N . VAL A 1 226 ? -15.427 -0.379 22.405 1.00 91.50 226 VAL A N 1
ATOM 1703 C CA . VAL A 1 226 ? -15.656 0.032 21.011 1.00 91.50 226 VAL A CA 1
ATOM 1704 C C . VAL A 1 226 ? -14.760 1.206 20.626 1.00 91.50 226 VAL A C 1
ATOM 1706 O O . VAL A 1 226 ? -14.083 1.143 19.599 1.00 91.50 226 VAL A O 1
ATOM 1709 N N . LEU A 1 227 ? -14.692 2.259 21.445 1.00 92.12 227 LEU A N 1
ATOM 1710 C CA . LEU A 1 227 ? -13.822 3.402 21.163 1.00 92.12 227 LEU A CA 1
ATOM 1711 C C . LEU A 1 227 ? -12.342 3.012 21.209 1.00 92.12 227 LEU A C 1
ATOM 1713 O O . LEU A 1 227 ? -11.582 3.425 20.336 1.00 92.12 227 LEU A O 1
ATOM 1717 N N . ALA A 1 228 ? -11.920 2.174 22.159 1.00 93.81 228 ALA A N 1
ATOM 1718 C CA . ALA A 1 228 ? -10.549 1.672 22.213 1.00 93.81 228 ALA A CA 1
ATOM 1719 C C . ALA A 1 228 ? -10.202 0.830 20.973 1.00 93.81 228 ALA A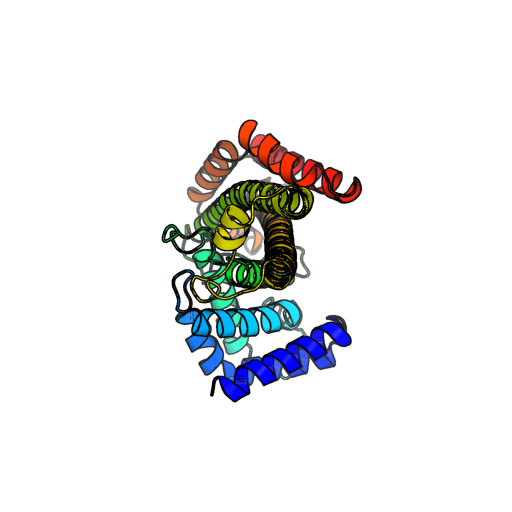 C 1
ATOM 1721 O O . ALA A 1 228 ? -9.113 0.977 20.414 1.00 93.81 228 ALA A O 1
ATOM 1722 N N . ALA A 1 229 ? -11.126 -0.017 20.506 1.00 92.06 229 ALA A N 1
ATOM 1723 C CA . ALA A 1 229 ? -10.972 -0.754 19.254 1.00 92.06 229 ALA A CA 1
ATOM 1724 C C . ALA A 1 229 ? -10.872 0.195 18.052 1.00 92.06 229 ALA A C 1
ATOM 1726 O O . ALA A 1 229 ? -9.943 0.066 17.257 1.00 92.06 229 ALA A O 1
ATOM 1727 N N . ARG A 1 230 ? -11.741 1.209 17.972 1.00 91.50 230 ARG A N 1
ATOM 1728 C CA . ARG A 1 230 ? -11.705 2.232 16.918 1.00 91.50 230 ARG A CA 1
ATOM 1729 C C . ARG A 1 230 ? -10.381 3.002 16.925 1.00 91.50 230 ARG A C 1
ATOM 1731 O O . ARG A 1 230 ? -9.789 3.176 15.866 1.00 91.50 230 ARG A O 1
ATOM 1738 N N . VAL A 1 231 ? -9.855 3.388 18.093 1.00 93.69 231 VAL A N 1
ATOM 1739 C CA . VAL A 1 231 ? -8.526 4.021 18.218 1.00 93.69 231 VAL A CA 1
ATOM 1740 C C . VAL A 1 231 ? -7.420 3.107 17.685 1.00 93.69 231 VAL A C 1
ATOM 1742 O O . VAL A 1 231 ? -6.534 3.587 16.977 1.00 93.69 231 VAL A O 1
ATOM 1745 N N . ARG A 1 232 ? -7.452 1.802 17.998 1.00 93.81 232 ARG A N 1
ATOM 1746 C CA . ARG A 1 232 ? -6.472 0.835 17.470 1.00 93.81 232 ARG A CA 1
ATOM 1747 C C . ARG A 1 232 ? -6.542 0.740 15.946 1.00 93.81 232 ARG A C 1
ATOM 1749 O O . ARG A 1 232 ? -5.501 0.853 15.305 1.00 93.81 232 ARG A O 1
ATOM 1756 N N . THR A 1 233 ? -7.741 0.611 15.378 1.00 91.44 233 THR A N 1
ATOM 1757 C CA . THR A 1 233 ? -7.941 0.551 13.921 1.00 91.44 233 THR A CA 1
ATOM 1758 C C . THR A 1 233 ? -7.455 1.826 13.236 1.00 91.44 233 THR A C 1
ATOM 1760 O O . THR A 1 233 ? -6.637 1.745 12.326 1.00 91.44 233 THR A O 1
ATOM 1763 N N . ARG A 1 234 ? -7.852 3.012 13.722 1.00 91.88 234 ARG A N 1
ATOM 1764 C CA . ARG A 1 234 ? -7.406 4.301 13.158 1.00 91.88 234 ARG A CA 1
ATOM 1765 C C . ARG A 1 234 ? -5.896 4.491 13.244 1.00 91.88 234 ARG A C 1
ATOM 1767 O O . ARG A 1 234 ? -5.286 5.011 12.317 1.00 91.88 234 ARG A O 1
ATOM 1774 N N . ARG A 1 235 ? -5.269 4.046 14.338 1.00 93.81 235 ARG A N 1
ATOM 1775 C CA . ARG A 1 235 ? -3.806 4.069 14.468 1.00 93.81 235 ARG A CA 1
ATOM 1776 C C . ARG A 1 235 ? -3.144 3.148 13.438 1.00 93.81 235 ARG A C 1
ATOM 1778 O O . ARG A 1 235 ? -2.137 3.545 12.863 1.00 93.81 235 ARG A O 1
ATOM 1785 N N . ALA A 1 236 ? -3.689 1.954 13.209 1.00 93.50 236 ALA A N 1
ATOM 1786 C CA . ALA A 1 236 ? -3.168 1.026 12.206 1.00 93.50 236 ALA A CA 1
ATOM 1787 C C . ALA A 1 236 ? -3.312 1.580 10.778 1.00 93.50 236 ALA A C 1
ATOM 1789 O O . ALA A 1 236 ? -2.371 1.487 9.997 1.00 93.50 236 ALA A O 1
ATOM 1790 N N . GLU A 1 237 ? -4.446 2.207 10.455 1.00 91.69 237 GLU A N 1
ATOM 1791 C CA . GLU A 1 237 ? -4.669 2.878 9.166 1.00 91.69 237 GLU A CA 1
ATOM 1792 C C . GLU A 1 237 ? -3.694 4.030 8.944 1.00 91.69 237 GLU A C 1
ATOM 1794 O O . GLU A 1 237 ? -3.058 4.097 7.895 1.00 91.69 237 GLU A O 1
ATOM 1799 N N . LEU A 1 238 ? -3.531 4.901 9.945 1.00 93.50 238 LEU A N 1
ATOM 1800 C CA . LEU A 1 238 ? -2.583 6.009 9.877 1.00 93.50 238 LEU A CA 1
ATOM 1801 C C . LEU A 1 238 ? -1.149 5.502 9.682 1.00 93.50 238 LEU A C 1
ATOM 1803 O O . LEU A 1 238 ? -0.433 6.021 8.833 1.00 93.50 238 LEU A O 1
ATOM 1807 N N . ALA A 1 239 ? -0.746 4.463 10.420 1.00 93.62 239 ALA A N 1
ATOM 1808 C CA . ALA A 1 239 ? 0.583 3.868 10.294 1.00 93.62 239 ALA A CA 1
ATOM 1809 C C . ALA A 1 239 ? 0.813 3.239 8.909 1.00 93.62 239 ALA A C 1
ATOM 1811 O O . ALA A 1 239 ? 1.860 3.459 8.305 1.00 93.62 239 ALA A O 1
ATOM 1812 N N . ALA A 1 240 ? -0.167 2.498 8.381 1.00 93.56 240 ALA A N 1
ATOM 1813 C CA . ALA A 1 240 ? -0.083 1.917 7.043 1.00 93.56 240 ALA A CA 1
ATOM 1814 C C . ALA A 1 240 ? -0.036 3.005 5.956 1.00 93.56 240 ALA A C 1
ATOM 1816 O O . ALA A 1 240 ? 0.778 2.925 5.041 1.00 93.56 240 ALA A O 1
ATOM 1817 N N . CYS A 1 241 ? -0.853 4.055 6.085 1.00 94.31 241 CYS A N 1
ATOM 1818 C CA . CYS A 1 241 ? -0.854 5.197 5.175 1.00 94.31 241 CYS A CA 1
ATOM 1819 C C . CYS A 1 241 ? 0.476 5.966 5.212 1.00 94.31 241 CYS A C 1
ATOM 1821 O O . CYS A 1 241 ? 0.983 6.340 4.158 1.00 94.31 241 CYS A O 1
ATOM 1823 N N . ALA A 1 242 ? 1.052 6.187 6.398 1.00 93.69 242 ALA A N 1
ATOM 1824 C CA . ALA A 1 242 ? 2.356 6.832 6.554 1.00 93.69 242 ALA A CA 1
ATOM 1825 C C . ALA A 1 242 ? 3.473 5.998 5.910 1.00 93.69 242 ALA A C 1
ATOM 1827 O O . ALA A 1 242 ? 4.273 6.520 5.141 1.00 93.69 242 ALA A O 1
ATOM 1828 N N . HIS A 1 243 ? 3.471 4.681 6.130 1.00 93.06 243 HIS A N 1
ATOM 1829 C CA . HIS A 1 243 ? 4.447 3.795 5.502 1.00 93.06 243 HIS A CA 1
ATOM 1830 C C . HIS A 1 243 ? 4.328 3.779 3.969 1.00 93.06 243 HIS A C 1
ATOM 1832 O O . HIS A 1 243 ? 5.339 3.852 3.267 1.00 93.06 243 HIS A O 1
ATOM 1838 N N . ALA A 1 244 ? 3.100 3.729 3.441 1.00 94.69 244 ALA A N 1
ATOM 1839 C CA . ALA A 1 244 ? 2.848 3.841 2.008 1.00 94.69 244 ALA A CA 1
ATOM 1840 C C . ALA A 1 244 ? 3.338 5.185 1.451 1.00 94.69 244 ALA A C 1
ATOM 1842 O O . ALA A 1 244 ? 3.923 5.218 0.371 1.00 94.69 244 ALA A O 1
ATOM 1843 N N . LEU A 1 245 ? 3.123 6.284 2.183 1.00 94.81 245 LEU A N 1
ATOM 1844 C CA . LEU A 1 245 ? 3.563 7.623 1.795 1.00 94.81 245 LEU A CA 1
ATOM 1845 C C . LEU A 1 245 ? 5.088 7.689 1.653 1.00 94.81 245 LEU A C 1
ATOM 1847 O O . LEU A 1 245 ? 5.581 8.121 0.611 1.00 94.81 245 LEU A O 1
ATOM 1851 N N . ASP A 1 246 ? 5.820 7.202 2.656 1.00 91.62 246 ASP A N 1
ATOM 1852 C CA . ASP A 1 246 ? 7.286 7.175 2.649 1.00 91.62 246 ASP A CA 1
ATOM 1853 C C . ASP A 1 246 ? 7.823 6.339 1.482 1.00 91.62 246 ASP A C 1
ATOM 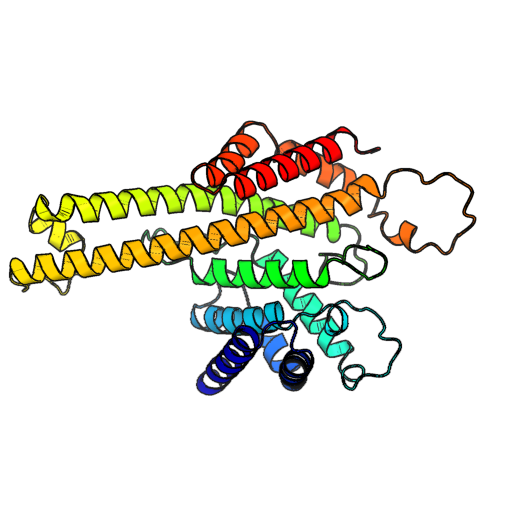1855 O O . ASP A 1 246 ? 8.733 6.756 0.758 1.00 91.62 246 ASP A O 1
ATOM 1859 N N . CYS A 1 247 ? 7.233 5.160 1.264 1.00 91.12 247 CYS A N 1
ATOM 1860 C CA . CYS A 1 247 ? 7.642 4.271 0.184 1.00 91.12 247 CYS A CA 1
ATOM 1861 C C . CYS A 1 247 ? 7.336 4.881 -1.191 1.00 91.12 247 CYS A C 1
ATOM 1863 O O . CYS A 1 247 ? 8.195 4.850 -2.070 1.00 91.12 247 CYS A O 1
ATOM 1865 N N . ALA A 1 248 ? 6.156 5.479 -1.378 1.00 93.38 248 ALA A N 1
ATOM 1866 C CA . ALA A 1 248 ? 5.777 6.140 -2.625 1.00 93.38 248 ALA A CA 1
ATOM 1867 C C . ALA A 1 248 ? 6.692 7.331 -2.942 1.00 93.38 248 ALA A C 1
ATOM 1869 O O . ALA A 1 248 ? 7.127 7.474 -4.085 1.00 93.38 248 ALA A O 1
ATOM 1870 N N . LEU A 1 249 ? 7.035 8.147 -1.938 1.00 93.00 249 LEU A N 1
ATOM 1871 C CA . LEU A 1 249 ? 7.965 9.265 -2.104 1.00 93.00 249 LEU A CA 1
ATOM 1872 C C . LEU A 1 249 ? 9.366 8.776 -2.484 1.00 93.00 249 LEU A C 1
ATOM 1874 O O . LEU A 1 249 ? 9.986 9.336 -3.386 1.00 93.00 249 LEU A O 1
ATOM 1878 N N . HIS A 1 250 ? 9.856 7.722 -1.828 1.00 89.94 250 HIS A N 1
ATOM 1879 C CA . HIS A 1 250 ? 11.159 7.137 -2.135 1.00 89.94 250 HIS A CA 1
ATOM 1880 C C . HIS A 1 250 ? 11.220 6.580 -3.561 1.00 89.94 250 HIS A C 1
ATOM 1882 O O . HIS A 1 250 ? 12.186 6.846 -4.277 1.00 89.94 250 HIS A O 1
ATOM 1888 N N . LEU A 1 251 ? 10.196 5.828 -3.985 1.00 88.25 251 LEU A N 1
ATOM 1889 C CA . LEU A 1 251 ? 10.100 5.348 -5.364 1.00 88.25 251 LEU A CA 1
ATOM 1890 C C . LEU A 1 251 ? 10.101 6.535 -6.332 1.00 88.25 251 LEU A C 1
ATOM 1892 O O . LEU A 1 251 ? 10.908 6.572 -7.255 1.00 88.25 251 LEU A O 1
ATOM 1896 N N . LEU A 1 252 ? 9.251 7.538 -6.097 1.00 88.81 252 LEU A N 1
ATOM 1897 C CA . LEU A 1 252 ? 9.149 8.703 -6.973 1.00 88.81 252 LEU A CA 1
ATOM 1898 C C . LEU A 1 252 ? 10.489 9.436 -7.092 1.00 88.81 252 LEU A C 1
ATOM 1900 O O . LEU A 1 252 ? 10.891 9.790 -8.198 1.00 88.81 252 LEU A O 1
ATOM 1904 N N . TRP A 1 253 ? 11.201 9.619 -5.980 1.00 88.12 253 TRP A N 1
ATOM 1905 C CA . TRP A 1 253 ? 12.549 10.180 -5.973 1.00 88.12 253 TRP A CA 1
ATOM 1906 C C . TRP A 1 253 ? 13.518 9.356 -6.829 1.00 88.12 253 TRP A C 1
ATOM 1908 O O . TRP A 1 253 ? 14.200 9.921 -7.684 1.00 88.12 253 TRP A O 1
ATOM 1918 N N . ALA A 1 254 ? 13.556 8.033 -6.646 1.00 82.75 254 ALA A N 1
ATOM 1919 C CA . ALA A 1 254 ? 14.444 7.147 -7.397 1.00 82.75 254 ALA A CA 1
ATOM 1920 C C . ALA A 1 254 ? 14.155 7.196 -8.909 1.00 82.75 254 ALA A C 1
ATOM 1922 O O . ALA A 1 254 ? 15.077 7.341 -9.713 1.00 82.75 254 ALA A O 1
ATOM 1923 N N . HIS A 1 255 ? 12.877 7.175 -9.293 1.00 78.50 255 HIS A N 1
ATOM 1924 C CA . HIS A 1 255 ? 12.455 7.293 -10.689 1.00 78.50 255 HIS A CA 1
ATOM 1925 C C . HIS A 1 255 ? 12.782 8.654 -11.288 1.00 78.50 255 HIS A C 1
ATOM 1927 O O . HIS A 1 255 ? 13.346 8.722 -12.376 1.00 78.50 255 HIS A O 1
ATOM 1933 N N . THR A 1 256 ? 12.499 9.734 -10.561 1.00 78.19 256 THR A N 1
ATOM 1934 C CA . THR A 1 256 ? 12.823 11.101 -10.992 1.00 78.19 256 THR A CA 1
ATOM 1935 C C . THR A 1 256 ? 14.327 11.256 -11.200 1.00 78.19 256 THR A C 1
ATOM 1937 O O . THR A 1 256 ? 14.761 11.874 -12.169 1.00 78.19 256 THR A O 1
ATOM 1940 N N . ARG A 1 257 ? 15.139 10.645 -10.330 1.00 77.56 257 ARG A N 1
ATOM 1941 C CA . ARG A 1 257 ? 16.596 10.660 -10.449 1.00 77.56 257 ARG A CA 1
ATOM 1942 C C . ARG A 1 257 ? 17.079 9.976 -11.718 1.00 77.56 257 ARG A C 1
ATOM 1944 O O . ARG A 1 257 ? 17.964 10.520 -12.369 1.00 77.56 257 ARG A O 1
ATOM 1951 N N . VAL A 1 258 ? 16.517 8.826 -12.079 1.00 72.38 258 VAL A N 1
ATOM 1952 C CA . VAL A 1 258 ? 16.892 8.146 -13.324 1.00 72.38 258 VAL A CA 1
ATOM 1953 C C . VAL A 1 258 ? 16.396 8.915 -14.540 1.00 72.38 258 VAL A C 1
ATOM 1955 O O . VAL A 1 258 ? 17.196 9.214 -15.414 1.00 72.38 258 VAL A O 1
ATOM 1958 N N . LEU A 1 259 ? 15.129 9.320 -14.563 1.00 70.12 259 LEU A N 1
ATOM 1959 C CA . LEU A 1 259 ? 14.527 9.972 -15.726 1.00 70.12 259 LEU A CA 1
ATOM 1960 C C . LEU A 1 259 ? 15.105 11.372 -16.001 1.00 70.12 259 LEU A C 1
ATOM 1962 O O . LEU A 1 259 ? 15.364 11.704 -17.153 1.00 70.12 259 LEU A O 1
ATOM 1966 N N . LEU A 1 260 ? 15.349 12.187 -14.966 1.00 68.25 260 LEU A N 1
ATOM 1967 C CA . LEU A 1 260 ? 15.809 13.574 -15.136 1.00 68.25 260 LEU A CA 1
ATOM 1968 C C . LEU A 1 260 ? 17.337 13.738 -15.098 1.00 68.25 260 LEU A C 1
ATOM 1970 O O . LEU A 1 260 ? 17.847 14.664 -15.724 1.00 68.25 260 LEU A O 1
ATOM 1974 N N . ARG A 1 261 ? 18.101 12.869 -14.405 1.00 62.94 261 ARG A N 1
ATOM 1975 C CA . ARG A 1 261 ? 19.583 12.943 -14.427 1.00 62.94 261 ARG A CA 1
ATOM 1976 C C . ARG A 1 261 ? 20.229 12.112 -15.535 1.00 62.94 261 ARG A C 1
ATOM 1978 O O . ARG A 1 261 ? 21.350 12.438 -15.909 1.00 62.94 261 ARG A O 1
ATOM 1985 N N . ALA A 1 262 ? 19.557 11.105 -16.104 1.00 54.66 262 ALA A N 1
ATOM 1986 C CA . ALA A 1 262 ? 20.068 10.412 -17.297 1.00 54.66 262 ALA A CA 1
ATOM 1987 C C . ALA A 1 262 ? 20.050 11.292 -18.565 1.00 54.66 262 ALA A C 1
ATOM 1989 O O . ALA A 1 262 ? 20.633 10.911 -19.575 1.00 54.66 262 ALA A O 1
ATOM 1990 N N . GLY A 1 263 ? 19.411 12.469 -18.513 1.00 48.16 263 GLY A N 1
ATOM 1991 C CA . GLY A 1 263 ? 19.425 13.474 -19.579 1.00 48.16 263 GLY A CA 1
ATOM 1992 C C . GLY A 1 263 ? 20.661 14.384 -19.605 1.00 48.16 263 GLY A C 1
ATOM 1993 O O . GLY A 1 263 ? 20.750 15.236 -20.484 1.00 48.16 263 GLY A O 1
ATOM 1994 N N . LEU A 1 264 ? 21.605 14.251 -18.664 1.00 42.16 264 LEU A N 1
ATOM 1995 C CA . LEU A 1 264 ? 22.866 14.999 -18.708 1.00 42.16 264 LEU A CA 1
ATOM 1996 C C . LEU A 1 264 ? 23.801 14.363 -19.753 1.00 42.16 264 LEU A C 1
ATOM 1998 O O . LEU A 1 264 ? 24.024 13.151 -19.681 1.00 42.16 264 LEU A O 1
ATOM 2002 N N . PRO A 1 265 ? 24.353 15.136 -20.710 1.00 42.19 265 PRO A N 1
ATOM 2003 C CA . PRO A 1 265 ? 25.343 14.611 -21.640 1.00 42.19 265 PRO A CA 1
ATOM 2004 C C . PRO A 1 265 ? 26.533 14.095 -20.827 1.00 42.19 265 PRO A C 1
ATOM 2006 O O . PRO A 1 265 ? 27.140 14.823 -20.045 1.00 42.19 265 PRO A O 1
ATOM 2009 N N . THR A 1 266 ? 26.812 12.804 -20.965 1.00 44.81 266 THR A N 1
ATOM 2010 C CA . THR A 1 266 ? 28.109 12.248 -20.581 1.00 44.81 266 THR A CA 1
ATOM 2011 C C . THR A 1 266 ? 29.061 12.614 -21.710 1.00 44.81 266 THR A C 1
ATOM 2013 O O . THR A 1 266 ? 28.683 12.460 -22.868 1.00 44.81 266 THR A O 1
ATOM 2016 N N . ASP A 1 267 ? 30.224 13.183 -21.378 1.00 39.59 267 ASP A N 1
ATOM 2017 C CA . ASP A 1 267 ? 31.191 13.701 -22.353 1.00 39.59 267 ASP A CA 1
ATOM 2018 C C . ASP A 1 267 ? 31.384 12.737 -23.542 1.00 39.59 267 ASP A C 1
ATOM 2020 O O . ASP A 1 267 ? 31.666 11.549 -23.363 1.00 39.59 267 ASP A O 1
ATOM 2024 N N . ASP A 1 268 ? 31.200 13.282 -24.750 1.00 42.09 268 ASP A N 1
ATOM 2025 C CA . ASP A 1 268 ? 31.181 12.630 -26.069 1.00 42.09 268 ASP A CA 1
ATOM 2026 C C . ASP A 1 268 ? 32.526 11.978 -26.457 1.00 42.09 268 ASP A C 1
ATOM 2028 O O . ASP A 1 268 ? 33.183 12.378 -27.418 1.00 42.09 268 ASP A O 1
ATOM 2032 N N . ASN A 1 269 ? 32.962 10.938 -25.743 1.00 42.59 269 ASN A N 1
ATOM 2033 C CA . ASN A 1 269 ? 34.079 10.112 -26.218 1.00 42.59 269 ASN A CA 1
ATOM 2034 C C . ASN A 1 269 ? 33.852 8.598 -26.135 1.00 42.59 269 ASN A C 1
ATOM 2036 O O . ASN A 1 269 ? 34.699 7.830 -26.590 1.00 42.59 269 ASN A O 1
ATOM 2040 N N . ASP A 1 270 ? 32.697 8.153 -25.637 1.00 41.25 270 ASP A N 1
ATOM 2041 C CA . ASP A 1 270 ? 32.331 6.738 -25.670 1.00 41.25 270 ASP A CA 1
ATOM 2042 C C . ASP A 1 270 ? 31.512 6.434 -26.924 1.00 41.25 270 ASP A C 1
ATOM 2044 O O . ASP A 1 270 ? 30.291 6.579 -26.979 1.00 41.25 270 ASP A O 1
ATOM 2048 N N . ASN A 1 271 ? 32.228 5.965 -27.945 1.00 39.50 271 ASN A N 1
ATOM 2049 C CA . ASN A 1 271 ? 31.736 5.524 -29.249 1.00 39.50 271 ASN A CA 1
ATOM 2050 C C . ASN A 1 271 ? 30.936 4.200 -29.156 1.00 39.50 271 ASN A C 1
ATOM 2052 O O . ASN A 1 271 ? 31.138 3.255 -29.918 1.00 39.50 271 ASN A O 1
ATOM 2056 N N . SER A 1 272 ? 30.033 4.104 -28.180 1.00 40.22 272 SER A N 1
ATOM 2057 C CA . SER A 1 272 ? 29.168 2.956 -27.948 1.00 40.22 272 SER A CA 1
ATOM 2058 C C . SER A 1 272 ? 27.769 3.253 -28.478 1.00 40.22 272 SER A C 1
ATOM 2060 O O . SER A 1 272 ? 26.825 3.518 -27.734 1.00 40.22 272 SER A O 1
ATOM 2062 N N . LEU A 1 273 ? 27.613 3.087 -29.792 1.00 38.50 273 LEU A N 1
ATOM 2063 C CA . LEU A 1 273 ? 26.320 2.887 -30.469 1.00 38.50 273 LEU A CA 1
ATOM 2064 C C . LEU A 1 273 ? 25.540 1.654 -29.942 1.00 38.50 273 LEU A C 1
ATOM 2066 O O . LEU A 1 273 ? 24.475 1.325 -30.454 1.00 38.50 273 LEU A O 1
ATOM 2070 N N . LEU A 1 274 ? 26.053 0.976 -28.911 1.00 42.47 274 LEU A N 1
ATOM 2071 C CA . LEU A 1 274 ? 25.465 -0.175 -28.229 1.00 42.47 274 LEU A CA 1
ATOM 2072 C C . LEU A 1 274 ? 25.089 0.124 -26.771 1.00 42.47 274 LEU A C 1
ATOM 2074 O O . LEU A 1 274 ? 24.659 -0.782 -26.050 1.00 42.47 274 LEU A O 1
ATOM 2078 N N . ASN A 1 275 ? 25.237 1.368 -26.299 1.00 38.50 275 ASN A N 1
ATOM 2079 C CA . ASN A 1 275 ? 24.909 1.668 -24.916 1.00 38.50 275 ASN A CA 1
ATOM 2080 C C . ASN A 1 275 ? 23.386 1.720 -24.742 1.00 38.50 275 ASN A C 1
ATOM 2082 O O . ASN A 1 275 ? 22.715 2.691 -25.093 1.00 38.50 275 ASN A O 1
ATOM 2086 N N . THR A 1 276 ? 22.847 0.661 -24.139 1.00 43.81 276 THR A N 1
ATOM 2087 C CA . THR A 1 276 ? 21.454 0.528 -23.674 1.00 43.81 276 THR A CA 1
ATOM 2088 C C . THR A 1 276 ? 20.993 1.685 -22.778 1.00 43.81 276 THR A C 1
ATOM 2090 O O . THR A 1 276 ? 19.801 1.815 -22.536 1.00 43.81 276 THR A O 1
ATOM 2093 N N . SER A 1 277 ? 21.895 2.569 -22.343 1.00 38.19 277 SER A N 1
ATOM 2094 C CA . SER A 1 277 ? 21.620 3.887 -21.754 1.00 38.19 277 SER A CA 1
ATOM 2095 C C . SER A 1 277 ? 20.755 4.783 -22.650 1.00 38.19 277 SER A C 1
ATOM 2097 O O . SER A 1 277 ? 19.940 5.547 -22.147 1.00 38.19 277 SER A O 1
ATOM 2099 N N . GLY A 1 278 ? 20.890 4.667 -23.978 1.00 39.28 278 GLY A N 1
ATOM 2100 C CA . GLY A 1 278 ? 20.058 5.386 -24.946 1.00 39.28 278 GLY A CA 1
ATOM 2101 C C . GLY A 1 278 ? 18.627 4.851 -25.053 1.00 39.28 278 GLY A C 1
ATOM 2102 O O . GLY A 1 278 ? 17.742 5.602 -25.444 1.00 39.28 278 GLY A O 1
ATOM 2103 N N . ALA A 1 279 ? 18.383 3.597 -24.653 1.00 40.66 279 ALA A N 1
ATOM 2104 C CA . ALA A 1 279 ? 17.051 2.985 -24.661 1.00 40.66 279 ALA A CA 1
ATOM 2105 C C . ALA A 1 279 ? 16.141 3.503 -23.528 1.00 40.66 279 ALA A C 1
ATOM 2107 O O . ALA A 1 279 ? 14.939 3.270 -23.563 1.00 40.66 279 ALA A O 1
ATOM 2108 N N . TRP A 1 280 ? 16.714 4.223 -22.554 1.00 38.88 280 TRP A N 1
ATOM 2109 C CA . TRP A 1 280 ? 16.004 4.913 -21.468 1.00 38.88 280 TRP A CA 1
ATOM 2110 C C . TRP A 1 280 ? 15.830 6.411 -21.729 1.00 38.88 280 TRP A C 1
ATOM 2112 O O . TRP A 1 280 ? 15.327 7.129 -20.863 1.00 38.88 280 TRP A O 1
ATOM 2122 N N . ARG A 1 281 ? 16.207 6.904 -22.922 1.00 48.72 281 ARG A N 1
ATOM 2123 C CA . ARG A 1 281 ? 15.578 8.120 -23.442 1.00 48.72 281 ARG A CA 1
ATOM 2124 C C . ARG A 1 281 ? 14.120 7.744 -23.671 1.00 48.72 281 ARG A C 1
ATOM 2126 O O . ARG A 1 281 ? 13.779 7.212 -24.724 1.00 48.72 281 ARG A O 1
ATOM 2133 N N . GLY A 1 282 ? 13.279 7.951 -22.657 1.00 44.25 282 GLY A N 1
ATOM 2134 C CA . GLY A 1 282 ? 11.836 7.948 -22.845 1.00 44.25 282 GLY A CA 1
ATOM 2135 C C . GLY A 1 282 ? 11.507 8.782 -24.082 1.00 44.25 282 GLY A C 1
ATOM 2136 O O . GLY A 1 282 ? 12.238 9.728 -24.396 1.00 44.25 282 GLY A O 1
ATOM 2137 N N . SER A 1 283 ? 10.463 8.386 -24.813 1.00 42.81 283 SER A N 1
ATOM 2138 C CA . SER A 1 283 ? 9.946 9.155 -25.948 1.00 42.81 283 SER A CA 1
ATOM 2139 C C . SER A 1 283 ? 9.984 10.643 -25.589 1.00 42.81 283 SER A C 1
ATOM 2141 O O . SER A 1 283 ? 9.451 11.029 -24.549 1.00 42.81 283 SER A O 1
ATOM 2143 N N . GLY A 1 284 ? 10.716 11.446 -26.370 1.00 50.16 284 GLY A N 1
ATOM 2144 C CA . GLY A 1 284 ? 11.159 12.792 -25.973 1.00 50.16 284 GLY A CA 1
ATOM 2145 C C . GLY A 1 284 ? 10.040 13.757 -25.558 1.00 50.16 284 GLY A C 1
ATOM 2146 O O . GLY A 1 284 ? 10.324 14.756 -24.903 1.00 50.16 284 GLY A O 1
ATOM 2147 N N . ASP A 1 285 ? 8.788 13.425 -25.873 1.00 55.06 285 ASP A N 1
ATOM 2148 C CA . ASP A 1 285 ? 7.594 14.203 -25.541 1.00 55.06 285 ASP A CA 1
ATOM 2149 C C . ASP A 1 285 ? 7.040 13.947 -24.122 1.00 55.06 285 ASP A C 1
ATOM 2151 O O . ASP A 1 285 ? 6.418 14.836 -23.546 1.00 55.06 285 ASP A O 1
ATOM 2155 N N . ASP A 1 286 ? 7.306 12.796 -23.494 1.00 61.28 286 ASP A N 1
ATOM 2156 C CA . ASP A 1 286 ? 6.669 12.424 -22.213 1.00 61.28 286 ASP A CA 1
ATOM 2157 C C . ASP A 1 286 ? 7.400 12.982 -20.975 1.00 61.28 286 ASP A C 1
ATOM 2159 O O . ASP A 1 286 ? 6.830 13.211 -19.903 1.00 61.28 286 ASP A O 1
ATOM 2163 N N . LEU A 1 287 ? 8.708 13.195 -21.106 1.00 71.06 287 LEU A N 1
ATOM 2164 C CA . LEU A 1 287 ? 9.569 13.705 -20.046 1.00 71.06 287 LEU A CA 1
ATOM 2165 C C . LEU A 1 287 ? 9.290 15.180 -19.671 1.00 71.06 287 LEU A C 1
ATOM 2167 O O . LEU A 1 287 ? 9.258 15.482 -18.469 1.00 71.06 287 LEU A O 1
ATOM 2171 N N . PRO A 1 288 ? 9.044 16.111 -20.621 1.00 75.06 288 PRO A N 1
ATOM 2172 C CA . PRO A 1 288 ? 8.605 17.462 -20.277 1.00 75.06 288 PRO A CA 1
ATOM 2173 C C . PRO A 1 288 ? 7.206 17.485 -19.640 1.00 75.06 288 PRO A C 1
ATOM 2175 O O . PRO A 1 288 ? 6.969 18.312 -18.754 1.00 75.06 288 PRO A O 1
ATOM 2178 N N . GLU A 1 289 ? 6.301 16.570 -20.009 1.00 77.06 289 GLU A N 1
ATOM 2179 C CA . GLU A 1 289 ? 4.995 16.431 -19.348 1.00 77.06 289 GLU A CA 1
ATOM 2180 C C . GLU A 1 289 ? 5.147 15.983 -17.893 1.00 77.06 289 GLU A C 1
ATOM 2182 O O . GLU A 1 289 ? 4.611 16.635 -16.992 1.00 77.06 289 GLU A O 1
ATOM 2187 N N . LEU A 1 290 ? 5.965 14.959 -17.632 1.00 77.31 290 LEU A N 1
ATOM 2188 C CA . LEU A 1 290 ? 6.270 14.523 -16.269 1.00 77.31 290 LEU A CA 1
ATOM 2189 C C . LEU A 1 290 ? 6.898 15.652 -15.438 1.00 77.31 290 LEU A C 1
ATOM 2191 O O . LEU A 1 290 ? 6.517 15.861 -14.286 1.00 77.31 290 LEU A O 1
ATOM 2195 N N . ARG A 1 291 ? 7.834 16.422 -16.011 1.00 82.62 291 ARG A N 1
ATOM 2196 C CA . ARG A 1 291 ? 8.413 17.597 -15.339 1.00 82.62 291 ARG A CA 1
ATOM 2197 C C . ARG A 1 291 ? 7.331 18.619 -14.994 1.00 82.62 291 ARG A C 1
ATOM 2199 O O . ARG A 1 291 ? 7.304 19.114 -13.868 1.00 82.62 291 ARG A O 1
ATOM 2206 N N . LYS A 1 292 ? 6.434 18.929 -15.933 1.00 85.12 292 LYS A N 1
ATOM 2207 C CA . LYS A 1 292 ? 5.321 19.865 -15.721 1.00 85.12 292 LYS A CA 1
ATOM 2208 C C . LYS A 1 292 ? 4.397 19.389 -14.601 1.00 85.12 292 LYS A C 1
ATOM 2210 O O . LYS A 1 292 ? 4.021 20.193 -13.748 1.00 85.12 292 LYS A O 1
ATOM 2215 N N . GLU A 1 293 ? 4.068 18.101 -14.563 1.00 85.00 293 GLU A N 1
ATOM 2216 C CA . GLU A 1 293 ? 3.273 17.512 -13.485 1.00 85.00 293 GLU A CA 1
ATOM 2217 C C . GLU A 1 293 ? 3.996 17.581 -12.136 1.00 85.00 293 GLU A C 1
ATOM 2219 O O . GLU A 1 293 ? 3.406 18.015 -11.147 1.00 85.00 293 GLU A O 1
ATOM 2224 N N . LEU A 1 294 ? 5.287 17.238 -12.086 1.00 87.94 294 LEU A N 1
ATOM 2225 C CA . LEU A 1 294 ? 6.093 17.350 -10.870 1.00 87.94 294 LEU A CA 1
ATOM 2226 C C . LEU A 1 294 ? 6.130 18.794 -10.348 1.00 87.94 294 LEU A C 1
ATOM 2228 O O . LEU A 1 294 ? 5.934 18.998 -9.153 1.00 87.94 294 LEU A O 1
ATOM 2232 N N . ILE A 1 295 ? 6.301 19.795 -11.220 1.00 88.75 295 ILE A N 1
ATOM 2233 C CA . ILE A 1 295 ? 6.234 21.221 -10.846 1.00 88.75 295 ILE A CA 1
ATOM 2234 C C . ILE A 1 295 ? 4.847 21.576 -10.301 1.00 88.75 295 ILE A C 1
ATOM 2236 O O . ILE A 1 295 ? 4.738 22.235 -9.266 1.00 88.75 295 ILE A O 1
ATOM 2240 N N . ALA A 1 296 ? 3.782 21.136 -10.976 1.00 89.19 296 ALA A N 1
ATOM 2241 C CA . ALA A 1 296 ? 2.413 21.435 -10.571 1.00 89.19 296 ALA A CA 1
ATOM 2242 C C . ALA A 1 296 ? 2.078 20.853 -9.188 1.00 89.19 296 ALA A C 1
ATOM 2244 O O . ALA A 1 296 ? 1.377 21.491 -8.394 1.00 89.19 296 ALA A O 1
ATOM 2245 N N . VAL A 1 297 ? 2.585 19.653 -8.887 1.00 91.88 297 VAL A N 1
ATOM 2246 C CA . VAL A 1 297 ? 2.327 18.967 -7.619 1.00 91.88 297 VAL A CA 1
ATOM 2247 C C . VAL A 1 297 ? 3.248 19.441 -6.501 1.00 91.88 297 VAL A C 1
ATOM 2249 O O . VAL A 1 297 ? 2.733 19.763 -5.437 1.00 91.88 297 VAL A O 1
ATOM 2252 N N . PHE A 1 298 ? 4.562 19.558 -6.715 1.00 91.50 298 PHE A N 1
ATOM 2253 C CA . PHE A 1 298 ? 5.538 20.007 -5.703 1.00 91.50 298 PHE A CA 1
ATOM 2254 C C . PHE A 1 298 ? 5.569 21.535 -5.510 1.00 91.50 298 PHE A C 1
ATOM 2256 O O . PHE A 1 298 ? 6.625 22.148 -5.327 1.00 91.50 298 PHE A O 1
ATOM 2263 N N . ASN A 1 299 ? 4.390 22.155 -5.498 1.00 92.62 299 ASN A N 1
ATOM 2264 C CA . ASN A 1 299 ? 4.214 23.537 -5.067 1.00 92.62 299 ASN A CA 1
ATOM 2265 C C . ASN A 1 299 ? 4.402 23.677 -3.542 1.00 92.62 299 ASN A C 1
ATOM 2267 O O . ASN A 1 299 ? 4.482 22.684 -2.807 1.00 92.62 299 ASN A O 1
ATOM 2271 N N . ASP A 1 300 ? 4.475 24.915 -3.056 1.00 92.56 300 ASP A N 1
ATOM 2272 C CA . ASP A 1 300 ? 4.760 25.190 -1.642 1.00 92.56 300 ASP A CA 1
ATOM 2273 C C . ASP A 1 300 ? 3.677 24.627 -0.716 1.00 92.56 300 ASP A C 1
ATOM 2275 O O . ASP A 1 300 ? 3.995 23.966 0.268 1.00 92.56 300 ASP A O 1
ATOM 2279 N N . ARG A 1 301 ? 2.400 24.741 -1.101 1.00 94.12 301 ARG A N 1
ATOM 2280 C CA . ARG A 1 301 ? 1.278 24.193 -0.326 1.00 94.12 301 ARG A CA 1
ATOM 2281 C C . ARG A 1 301 ? 1.370 22.676 -0.156 1.00 94.12 301 ARG A C 1
ATOM 2283 O O . ARG A 1 301 ? 1.149 22.168 0.938 1.00 94.12 301 ARG A O 1
ATOM 2290 N N . PHE A 1 302 ? 1.639 21.936 -1.229 1.00 94.38 302 PHE A N 1
ATOM 2291 C CA . PHE A 1 302 ? 1.780 20.481 -1.149 1.00 94.38 302 PHE A CA 1
ATOM 2292 C C . PHE A 1 302 ? 3.028 20.087 -0.360 1.00 94.38 302 PHE A C 1
ATOM 2294 O O . PHE A 1 302 ? 2.977 19.151 0.432 1.00 94.38 302 PHE A O 1
ATOM 2301 N N . THR A 1 303 ? 4.126 20.824 -0.542 1.00 93.94 303 THR A N 1
ATOM 2302 C CA . THR A 1 303 ? 5.369 20.610 0.205 1.00 93.94 303 THR A CA 1
ATOM 2303 C C . THR A 1 303 ? 5.133 20.768 1.704 1.00 93.94 303 THR A C 1
ATOM 2305 O O . THR A 1 303 ? 5.492 19.880 2.468 1.00 93.94 303 THR A O 1
ATOM 2308 N N . GLU A 1 304 ? 4.464 21.839 2.129 1.00 94.44 304 GLU A N 1
ATOM 2309 C CA . GLU A 1 304 ? 4.076 22.044 3.528 1.00 94.44 304 GLU A CA 1
ATOM 2310 C C . GLU A 1 304 ? 3.187 20.907 4.040 1.00 94.44 304 GLU A C 1
ATOM 2312 O O . GLU A 1 304 ? 3.465 20.335 5.089 1.00 94.44 304 GLU A O 1
ATOM 2317 N N . GLN A 1 305 ? 2.164 20.509 3.275 1.00 94.62 305 GLN A N 1
ATOM 2318 C CA . GLN A 1 305 ? 1.283 19.396 3.650 1.00 94.62 305 GLN A CA 1
ATOM 2319 C C . GLN A 1 305 ? 2.025 18.063 3.797 1.00 94.62 305 GLN A C 1
ATOM 2321 O O . GLN A 1 305 ? 1.681 17.271 4.672 1.00 94.62 305 GLN A O 1
ATOM 2326 N N . LEU A 1 306 ? 3.019 17.808 2.947 1.00 94.12 306 LEU A N 1
ATOM 2327 C CA . LEU A 1 306 ? 3.855 16.615 3.007 1.00 94.12 306 LEU A CA 1
ATOM 2328 C C . LEU A 1 306 ? 4.804 16.663 4.211 1.00 94.12 306 LEU A C 1
ATOM 2330 O O . LEU A 1 306 ? 4.902 15.688 4.942 1.00 94.12 306 LEU A O 1
ATOM 2334 N N . LEU A 1 307 ? 5.467 17.791 4.470 1.00 93.44 307 LEU A N 1
ATOM 2335 C CA . LEU A 1 307 ? 6.326 17.942 5.653 1.00 93.44 307 LEU A CA 1
ATOM 2336 C C . LEU A 1 307 ? 5.523 17.843 6.959 1.00 93.44 307 LEU A C 1
ATOM 2338 O O . LEU A 1 307 ? 6.008 17.314 7.963 1.00 93.44 307 LEU A O 1
ATOM 2342 N N . ASP A 1 308 ? 4.267 18.287 6.932 1.00 94.06 308 ASP A N 1
ATOM 2343 C CA . ASP A 1 308 ? 3.344 18.205 8.055 1.00 94.06 308 ASP A CA 1
ATOM 2344 C C . ASP A 1 308 ? 3.043 16.767 8.490 1.00 94.06 308 ASP A C 1
ATOM 2346 O O . ASP A 1 308 ? 2.822 16.534 9.682 1.00 94.06 308 ASP A O 1
ATOM 2350 N N . THR A 1 309 ? 3.096 15.785 7.581 1.00 93.12 309 THR A N 1
ATOM 2351 C CA . THR A 1 309 ? 2.879 14.374 7.944 1.00 93.12 309 THR A CA 1
ATOM 2352 C C . THR A 1 309 ? 3.987 13.828 8.846 1.00 93.12 309 THR A C 1
ATOM 2354 O O . THR A 1 309 ? 3.749 12.901 9.617 1.00 93.12 309 THR A O 1
ATOM 2357 N N . ALA A 1 310 ? 5.180 14.432 8.814 1.00 89.81 310 ALA A N 1
ATOM 2358 C CA . ALA A 1 310 ? 6.328 14.044 9.629 1.00 89.81 310 ALA A CA 1
ATOM 2359 C C . ALA A 1 310 ? 6.515 14.899 10.899 1.00 89.81 310 ALA A C 1
ATOM 2361 O O . ALA A 1 310 ? 7.478 14.688 11.636 1.00 89.81 310 ALA A O 1
ATOM 2362 N N . LYS A 1 311 ? 5.609 15.843 11.207 1.00 86.69 311 LYS A N 1
ATOM 2363 C CA . LYS A 1 311 ? 5.740 16.763 12.361 1.00 86.69 311 LYS A CA 1
ATOM 2364 C C . LYS A 1 311 ? 5.969 16.061 13.704 1.00 86.69 311 LYS A C 1
ATOM 2366 O O . LYS A 1 311 ? 6.741 16.560 14.516 1.00 86.69 311 LYS A O 1
ATOM 2371 N N . ASN A 1 312 ? 5.319 14.916 13.914 1.00 84.31 312 ASN A N 1
ATOM 2372 C CA . ASN A 1 312 ? 5.374 14.142 15.159 1.00 84.31 312 ASN A CA 1
ATOM 2373 C C . ASN A 1 312 ? 6.294 12.908 15.073 1.00 84.31 312 ASN A C 1
ATOM 2375 O O . ASN A 1 312 ? 6.241 12.045 15.949 1.00 84.31 312 ASN A O 1
ATOM 2379 N N . GLN A 1 313 ? 7.094 12.792 14.010 1.00 86.31 313 GLN A N 1
ATOM 2380 C CA . GLN A 1 313 ? 8.013 11.674 13.798 1.00 86.31 313 GLN A CA 1
ATOM 2381 C C . GLN A 1 313 ? 9.413 11.978 14.362 1.00 86.31 313 GLN A C 1
ATOM 2383 O O . GLN A 1 313 ? 9.752 13.145 14.585 1.00 86.31 313 GLN A O 1
ATOM 2388 N N . PRO A 1 314 ? 10.262 10.954 14.585 1.00 89.69 314 PRO A N 1
ATOM 2389 C CA . PRO A 1 314 ? 11.659 11.150 14.955 1.00 89.69 314 PRO A CA 1
ATOM 2390 C C . PRO A 1 314 ? 12.392 12.085 13.985 1.00 89.69 314 PRO A C 1
ATOM 2392 O O . PRO A 1 314 ? 12.189 12.014 12.771 1.00 89.69 314 PRO A O 1
ATOM 2395 N N . GLN A 1 315 ? 13.312 12.903 14.510 1.00 89.50 315 GLN A N 1
ATOM 2396 C CA . GLN A 1 315 ? 14.057 13.897 13.723 1.00 89.50 315 GLN A CA 1
ATOM 2397 C C . GLN A 1 315 ? 14.714 13.295 12.474 1.00 89.50 315 GLN A C 1
ATOM 2399 O O . GLN A 1 315 ? 14.660 13.897 11.410 1.00 89.50 315 GLN A O 1
ATOM 2404 N N . VAL A 1 316 ? 15.263 12.080 12.575 1.00 88.94 316 VAL A N 1
ATOM 2405 C CA . VAL A 1 316 ? 15.893 11.374 11.447 1.00 88.94 316 VAL A CA 1
ATOM 2406 C C . VAL A 1 316 ? 14.921 11.168 10.280 1.00 88.94 316 VAL A C 1
ATOM 2408 O O . VAL A 1 316 ? 15.286 11.412 9.133 1.00 88.94 316 VAL A O 1
ATOM 2411 N N . GLN A 1 317 ? 13.679 10.758 10.556 1.00 85.69 317 GLN A N 1
ATOM 2412 C CA . GLN A 1 317 ? 12.667 10.525 9.519 1.00 85.69 317 GLN A CA 1
ATOM 2413 C C . GLN A 1 317 ? 12.229 11.838 8.872 1.00 85.69 317 GLN A C 1
ATOM 2415 O O . GLN A 1 317 ? 12.135 11.932 7.650 1.00 85.69 317 GLN A O 1
ATOM 2420 N N . ARG A 1 318 ? 12.038 12.877 9.690 1.00 88.94 318 ARG A N 1
ATOM 2421 C CA . ARG A 1 318 ? 11.705 14.216 9.205 1.00 88.94 318 ARG A CA 1
ATOM 2422 C C . ARG A 1 318 ? 12.809 14.793 8.316 1.00 88.94 318 ARG A C 1
ATOM 2424 O O . ARG A 1 318 ? 12.520 15.251 7.216 1.00 88.94 318 ARG A O 1
ATOM 2431 N N . SER A 1 319 ? 14.065 14.727 8.753 1.00 89.56 319 SER A N 1
ATOM 2432 C CA . SER A 1 319 ? 15.202 15.210 7.963 1.00 89.56 319 SER A CA 1
ATOM 2433 C C . SER A 1 319 ? 15.364 14.425 6.661 1.00 89.56 319 SER A C 1
ATOM 2435 O O . SER A 1 319 ? 15.667 15.014 5.628 1.00 89.56 319 SER A O 1
ATOM 2437 N N . PHE A 1 320 ? 15.119 13.113 6.674 1.00 89.12 320 PHE A N 1
ATOM 2438 C CA . PHE A 1 320 ? 15.134 12.303 5.457 1.00 89.12 320 PHE A CA 1
ATOM 2439 C C . PHE A 1 320 ? 14.061 12.748 4.449 1.00 89.12 320 PHE A C 1
ATOM 2441 O O . PHE A 1 320 ? 14.369 12.934 3.272 1.00 89.12 320 PHE A O 1
ATOM 2448 N N . LEU A 1 321 ? 12.829 12.989 4.910 1.00 91.19 321 LEU A N 1
ATOM 2449 C CA . LEU A 1 321 ? 11.736 13.514 4.087 1.00 91.19 321 LEU A CA 1
ATOM 2450 C C . LEU A 1 321 ? 12.088 14.891 3.491 1.00 91.19 321 LEU A C 1
ATOM 2452 O O . LEU A 1 321 ? 11.936 15.102 2.289 1.00 91.19 321 LEU A O 1
ATOM 2456 N N . GLU A 1 322 ? 12.610 15.809 4.310 1.00 91.81 322 GLU A N 1
ATOM 2457 C CA . GLU A 1 322 ? 13.050 17.144 3.878 1.00 91.81 322 GLU A CA 1
ATOM 2458 C C . GLU A 1 322 ? 14.134 17.062 2.788 1.00 91.81 322 GLU A C 1
ATOM 2460 O O . GLU A 1 322 ? 14.067 17.781 1.787 1.00 91.81 322 GLU A O 1
ATOM 2465 N N . ILE A 1 323 ? 15.101 16.149 2.940 1.00 93.06 323 ILE A N 1
ATOM 2466 C CA . ILE A 1 323 ? 16.158 15.909 1.948 1.00 93.06 323 ILE A CA 1
ATOM 2467 C C . ILE A 1 323 ? 15.574 15.367 0.641 1.00 93.06 323 ILE A C 1
ATOM 2469 O O . ILE A 1 323 ? 15.926 15.879 -0.420 1.00 93.06 323 ILE A O 1
ATOM 2473 N N . LEU A 1 324 ? 14.677 14.374 0.693 1.00 91.19 324 LEU A N 1
ATOM 2474 C CA . LEU A 1 324 ? 14.055 13.810 -0.510 1.00 91.19 324 LEU A CA 1
ATOM 2475 C C . LEU A 1 324 ? 13.268 14.865 -1.285 1.00 91.19 324 LEU A C 1
ATOM 2477 O O . LEU A 1 324 ? 13.430 14.984 -2.497 1.00 91.19 324 LEU A O 1
ATOM 2481 N N . VAL A 1 325 ? 12.448 15.660 -0.595 1.00 92.62 325 VAL A N 1
ATOM 2482 C CA . VAL A 1 325 ? 11.663 16.725 -1.233 1.00 92.62 325 VAL A CA 1
ATOM 2483 C C . VAL A 1 325 ? 12.578 17.778 -1.848 1.00 92.62 325 VAL A C 1
ATOM 2485 O O . VAL A 1 325 ? 12.356 18.194 -2.986 1.00 92.62 325 VAL A O 1
ATOM 2488 N N . LYS A 1 326 ? 13.634 18.184 -1.132 1.00 91.94 326 LYS A N 1
ATOM 2489 C CA . LYS A 1 326 ? 14.630 19.116 -1.662 1.00 91.94 326 LYS A CA 1
ATOM 2490 C C . LYS A 1 326 ? 15.297 18.553 -2.916 1.00 91.94 326 LYS A C 1
ATOM 2492 O O . LYS A 1 326 ? 15.392 19.281 -3.896 1.00 91.94 326 LYS A O 1
ATOM 2497 N N . ASP A 1 327 ? 15.713 17.287 -2.905 1.00 90.25 327 ASP A N 1
ATOM 2498 C CA . ASP A 1 327 ? 16.380 16.660 -4.052 1.00 90.25 327 ASP A CA 1
ATOM 2499 C C . ASP A 1 327 ? 15.429 16.493 -5.250 1.00 90.25 327 ASP A C 1
ATOM 2501 O O . ASP A 1 327 ? 15.822 16.729 -6.386 1.00 90.25 327 ASP A O 1
ATOM 2505 N N . ILE A 1 328 ? 14.148 16.171 -5.029 1.00 89.69 328 ILE A N 1
ATOM 2506 C CA . ILE A 1 328 ? 13.145 16.168 -6.110 1.00 89.69 328 ILE A CA 1
ATOM 2507 C C . ILE A 1 328 ? 13.004 17.572 -6.712 1.00 89.69 328 ILE A C 1
ATOM 2509 O O . ILE A 1 328 ? 13.090 17.722 -7.932 1.00 89.69 328 ILE A O 1
ATOM 2513 N N . LYS A 1 329 ? 12.835 18.613 -5.882 1.00 89.69 329 LYS A N 1
ATOM 2514 C CA . LYS A 1 329 ? 12.696 20.000 -6.363 1.00 89.69 329 LYS A CA 1
ATOM 2515 C C . LYS A 1 329 ? 13.941 20.461 -7.128 1.00 89.69 329 LYS A C 1
ATOM 2517 O O . LYS A 1 329 ? 13.796 21.069 -8.186 1.00 89.69 329 LYS A O 1
ATOM 2522 N N . THR A 1 330 ? 15.149 20.144 -6.651 1.00 88.88 330 THR A N 1
ATOM 2523 C CA . THR A 1 330 ? 16.391 20.489 -7.364 1.00 88.88 330 THR A CA 1
ATOM 2524 C C . THR A 1 330 ? 16.513 19.728 -8.681 1.00 88.88 330 THR A C 1
ATOM 2526 O O . THR A 1 330 ? 16.856 20.341 -9.687 1.00 88.88 330 THR A O 1
ATOM 2529 N N . MET A 1 331 ? 16.184 18.432 -8.726 1.00 85.19 331 MET A N 1
ATOM 2530 C CA . MET A 1 331 ? 16.193 17.657 -9.974 1.00 85.19 331 MET A CA 1
ATOM 2531 C C . MET A 1 331 ? 15.244 18.245 -11.020 1.00 85.19 331 MET A C 1
ATOM 2533 O O . MET A 1 331 ? 15.615 18.369 -12.179 1.00 85.19 331 MET A O 1
ATOM 2537 N N . VAL A 1 332 ? 14.047 18.662 -10.6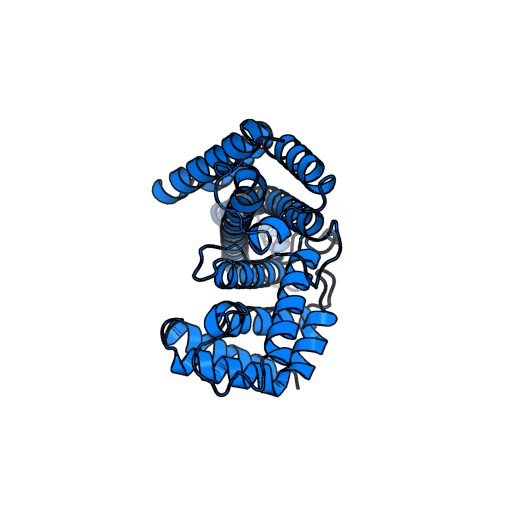13 1.00 84.19 332 VAL A N 1
ATOM 2538 C CA . VAL A 1 332 ? 13.056 19.282 -11.505 1.00 84.19 332 VAL A CA 1
ATOM 2539 C C . VAL A 1 332 ? 13.499 20.675 -11.981 1.00 84.19 332 VAL A C 1
ATOM 2541 O O . VAL A 1 332 ? 13.286 21.032 -13.144 1.00 84.19 332 VAL A O 1
ATOM 2544 N N . GLN A 1 333 ? 14.130 21.458 -11.099 1.00 82.50 333 GLN A N 1
ATOM 2545 C CA . GLN A 1 333 ? 14.624 22.804 -11.402 1.00 82.50 333 GLN A CA 1
ATOM 2546 C C . GLN A 1 333 ? 15.810 22.781 -12.374 1.00 82.50 333 GLN A C 1
ATOM 2548 O O . GLN A 1 333 ? 15.822 23.557 -13.326 1.00 82.50 333 GLN A O 1
ATOM 2553 N N . PHE A 1 334 ? 16.779 21.892 -12.145 1.00 77.88 334 PHE A N 1
ATOM 2554 C CA . PHE A 1 334 ? 18.036 21.812 -12.900 1.00 77.88 334 PHE A CA 1
ATOM 2555 C C . PHE A 1 334 ? 18.041 20.716 -13.977 1.00 77.88 334 PHE A C 1
ATOM 2557 O O . PHE A 1 334 ? 19.099 20.393 -14.513 1.00 77.88 334 PHE A O 1
ATOM 2564 N N . SER A 1 335 ? 16.885 20.125 -14.290 1.00 70.00 335 SER A N 1
ATOM 2565 C CA . SER A 1 335 ? 16.767 19.163 -15.388 1.00 70.00 335 SER A CA 1
ATOM 2566 C C . SER A 1 335 ? 17.159 19.833 -16.715 1.00 70.00 335 SER A C 1
ATOM 2568 O O . SER A 1 335 ? 16.617 20.902 -17.001 1.00 70.00 335 SER A O 1
ATOM 2570 N N . PRO A 1 336 ? 18.020 19.215 -17.550 1.00 60.50 336 PRO A N 1
ATOM 2571 C CA . PRO A 1 336 ? 18.523 19.790 -18.808 1.00 60.50 336 PRO A CA 1
ATOM 2572 C C . PRO A 1 336 ? 17.493 19.799 -19.959 1.00 60.50 336 PRO A C 1
ATOM 2574 O O . PRO A 1 336 ? 17.878 19.850 -21.124 1.00 60.50 336 PRO A O 1
ATOM 2577 N N . LEU A 1 337 ? 16.198 19.722 -19.631 1.00 56.84 337 LEU A N 1
ATOM 2578 C CA . LEU A 1 337 ? 15.077 19.665 -20.575 1.00 56.84 337 LEU A CA 1
ATOM 2579 C C . LEU A 1 337 ? 14.552 21.048 -20.929 1.00 56.84 337 LEU A C 1
ATOM 2581 O O . LEU A 1 337 ? 14.425 21.874 -19.987 1.00 56.84 337 LEU A O 1
#